Protein AF-A0A522YI57-F1 (afdb_monomer)

pLDD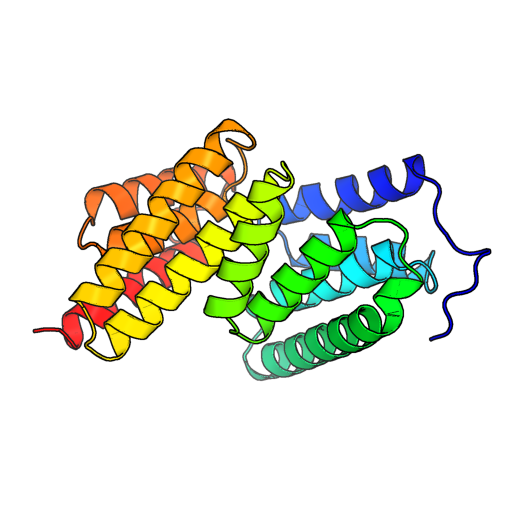T: mean 93.33, std 9.0, range [43.5, 98.81]

Secondary structure (DSSP, 8-state):
----GGGPPPHHHHHHHHHHHHHHHTTT-HHHHHHHHHHHHHH-TT-HHHHHHHHHHHHHHHHTS-HHHHHHHHHHHHHHHHHHHTTGGG---HHHHHHHHHHHHHHTT-HHHHHHHHHHHHHTT-THHHHHHHHHHHHHHHHHHHTT-HHHHHHHHHHHHHHHHHHHTT-TT-THHHHHHHHHHHHTT-HHHHHHHHHHHHHHHT--TT-HHHHHHHHHHHHHHTT--

Radius of gyration: 17.75 Å; Cα contacts (8 Å, |Δi|>4): 319; chains: 1; bounding box: 40×34×49 Å

Sequence (229 aa):
MRFRRAEQLSEKERLRVRRDVSAHVHRADYRGALAASARWRRRYPGDFSVAAHYASVLGDYAEQCPPGRRRRLQAESVRLMRDLLRRTACCRQPRLVGMLRNEYYWQTKQRRKQYQLGVVEARRGYKGGYYSQGVGAAWHALELARSGRWTLARRWAGRAVTAWKRYEKGVPDYYNQFVHRALAEGVRGRAAEMEACLRRGAKLAGKPIGYREFAEVREAVSSLHRVGL

Foldseek 3Di:
DDQDPVLEDDPVVLVVLCVQLVVCVLLLNLVSSLVSLVVVCVVRVNYLSSLLSNLLSLLSVLVVDDPVSSVVSLVVSLVSLVVSLVVCVVPPDVVSNLVSVLSNCVSVVVLVVLLVSLVVCVVVVNLCSLVSNLQSLLVVLLVCLLVVVLVVSLVSLVSNLVSLVSSCVVPVLRLVSLLSNLSSCLSNVNNVSSLVSLVSSCVSSVHDSVPPSNVVSVVSSVVSVVVND

Mean predicted aligned error: 3.88 Å

Nearest PDB structures (foldseek):
  9f8w-assembly2_B  TM=4.500E-01  e=2.876E-02  Trypanosoma brucei
  3sf4-assem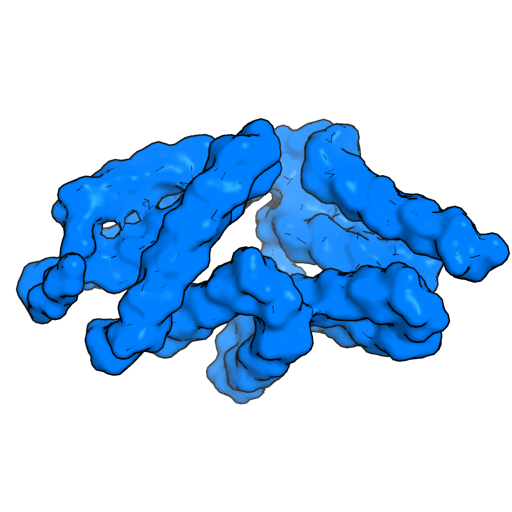bly3_C  TM=4.750E-01  e=8.743E-02  Homo sapiens
  4wne-assembly1_A  TM=4.479E-01  e=8.743E-02  Homo sapiens
  4jhr-assembly1_A  TM=4.387E-01  e=9.991E-02  Mus musculus
  4i1a-assembly3_A  TM=5.138E-01  e=2.057E+00  Bacillus subtilis subsp. subtilis str. 168

Structure (mmCIF, N/CA/C/O backbone):
data_AF-A0A522YI57-F1
#
_entry.id   AF-A0A522YI57-F1
#
loop_
_atom_site.group_PDB
_atom_site.id
_atom_site.type_symbol
_atom_site.label_atom_id
_atom_site.label_alt_id
_atom_site.label_comp_id
_atom_site.label_asym_id
_atom_site.label_entity_id
_atom_site.label_seq_id
_atom_site.pdbx_PDB_ins_code
_atom_site.Cartn_x
_atom_site.Cartn_y
_atom_site.Cartn_z
_atom_site.occupancy
_atom_site.B_iso_or_equiv
_atom_site.auth_seq_id
_atom_site.auth_comp_id
_atom_site.auth_asym_id
_atom_site.auth_atom_id
_atom_site.pdbx_PDB_model_num
ATOM 1 N N . MET A 1 1 ? 7.223 -15.585 -20.647 1.00 58.06 1 MET A N 1
ATOM 2 C CA . MET A 1 1 ? 8.106 -14.411 -20.852 1.00 58.06 1 MET A CA 1
ATOM 3 C C . MET A 1 1 ? 9.556 -14.800 -20.580 1.00 58.06 1 MET A C 1
ATOM 5 O O . MET A 1 1 ? 9.778 -15.482 -19.587 1.00 58.06 1 MET A O 1
ATOM 9 N N . ARG A 1 2 ? 10.524 -14.438 -21.430 1.00 59.34 2 ARG A N 1
ATOM 10 C CA . ARG A 1 2 ? 11.971 -14.650 -21.205 1.00 59.34 2 ARG A CA 1
ATOM 11 C C . ARG A 1 2 ? 12.620 -13.269 -21.036 1.00 59.34 2 ARG A C 1
ATOM 13 O O . ARG A 1 2 ? 12.418 -12.427 -21.895 1.00 59.34 2 ARG A O 1
ATOM 20 N N . PHE A 1 3 ? 13.335 -13.026 -19.935 1.00 62.72 3 PHE A N 1
ATOM 21 C CA . PHE A 1 3 ? 14.073 -11.775 -19.710 1.00 62.72 3 PHE A CA 1
ATOM 22 C C . PHE A 1 3 ? 15.463 -11.947 -20.339 1.00 62.72 3 PHE A C 1
ATOM 24 O O . PHE A 1 3 ? 16.280 -12.696 -19.803 1.00 62.72 3 PHE A O 1
ATOM 31 N N . ARG A 1 4 ? 15.717 -11.351 -21.509 1.00 57.97 4 ARG A N 1
ATOM 32 C CA . ARG A 1 4 ? 17.038 -11.403 -22.162 1.00 57.97 4 ARG A CA 1
ATOM 33 C C . ARG A 1 4 ? 17.901 -10.243 -21.653 1.00 57.97 4 ARG A C 1
ATOM 35 O O . ARG A 1 4 ? 17.397 -9.142 -21.462 1.00 57.97 4 ARG A O 1
ATOM 42 N N . AR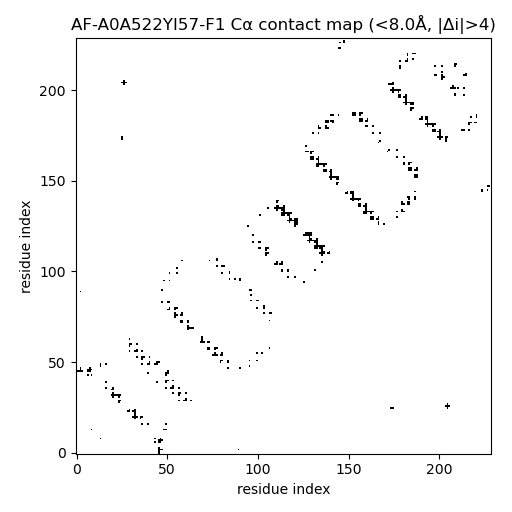G A 1 5 ? 19.207 -10.474 -21.443 1.00 53.81 5 ARG A N 1
ATOM 43 C CA . ARG A 1 5 ? 20.162 -9.447 -20.958 1.00 53.81 5 ARG A CA 1
ATOM 44 C C . ARG A 1 5 ? 20.161 -8.164 -21.807 1.00 53.81 5 ARG A C 1
ATOM 46 O O . ARG A 1 5 ? 20.418 -7.103 -21.257 1.00 53.81 5 ARG A O 1
ATOM 53 N N . ALA A 1 6 ? 19.843 -8.266 -23.098 1.00 51.00 6 ALA A N 1
ATOM 54 C CA . ALA A 1 6 ? 19.848 -7.158 -24.054 1.00 51.00 6 ALA A CA 1
ATOM 55 C C . ALA A 1 6 ? 18.652 -6.184 -23.944 1.00 51.00 6 ALA A C 1
ATOM 57 O O . ALA A 1 6 ? 18.658 -5.161 -24.614 1.00 51.00 6 ALA A O 1
ATOM 58 N N . GLU A 1 7 ? 17.642 -6.461 -23.109 1.00 63.31 7 GLU A N 1
ATOM 59 C CA . GLU A 1 7 ? 16.437 -5.613 -22.987 1.00 63.31 7 GLU A CA 1
ATOM 60 C C . GLU A 1 7 ? 16.392 -4.784 -21.690 1.00 63.31 7 GLU A C 1
ATOM 62 O O . GLU A 1 7 ? 15.342 -4.255 -21.323 1.00 63.31 7 GLU A O 1
ATOM 67 N N . GLN A 1 8 ? 17.508 -4.673 -20.961 1.00 76.38 8 GLN A N 1
ATOM 68 C CA . GLN A 1 8 ? 17.540 -3.865 -19.741 1.00 76.38 8 GLN A CA 1
ATOM 69 C C . GLN A 1 8 ? 17.625 -2.379 -20.075 1.00 76.38 8 GLN A C 1
ATOM 71 O O . GLN A 1 8 ? 18.555 -1.933 -20.743 1.00 76.38 8 GLN A O 1
ATOM 76 N N . LEU A 1 9 ? 16.685 -1.608 -19.535 1.00 85.62 9 LEU A N 1
ATOM 77 C CA . LEU A 1 9 ? 16.689 -0.155 -19.653 1.00 85.62 9 LEU A CA 1
ATOM 78 C C . LEU A 1 9 ? 17.972 0.468 -19.090 1.00 85.62 9 LEU A C 1
ATOM 80 O O . LEU A 1 9 ? 18.514 0.005 -18.078 1.00 85.62 9 LEU A O 1
ATOM 84 N N . SER A 1 10 ? 18.398 1.590 -19.670 1.00 87.56 10 SER A N 1
ATOM 85 C CA . SER A 1 10 ? 19.371 2.468 -19.016 1.00 87.56 10 SER A CA 1
ATOM 86 C C . SER A 1 10 ? 18.796 3.046 -17.716 1.00 87.56 10 SER A C 1
ATOM 88 O O . SER A 1 10 ? 17.579 3.108 -17.512 1.00 87.56 10 SER A O 1
ATOM 90 N N . GLU A 1 11 ? 19.659 3.523 -16.816 1.00 86.19 11 GLU A N 1
ATOM 91 C CA . GLU A 1 11 ? 19.191 4.151 -15.573 1.00 86.19 11 GLU A CA 1
ATOM 92 C C . GLU A 1 11 ? 18.330 5.393 -15.849 1.00 86.19 11 GLU A C 1
ATOM 94 O O . GLU A 1 11 ? 17.280 5.581 -15.237 1.00 86.19 11 GLU A O 1
ATOM 99 N N . LYS A 1 12 ? 18.712 6.195 -16.851 1.00 90.38 12 LYS A N 1
ATOM 100 C CA . LYS A 1 12 ? 17.948 7.369 -17.292 1.00 90.38 12 LYS A CA 1
ATOM 101 C C . LYS A 1 12 ? 16.544 6.992 -17.768 1.00 90.38 12 LYS A C 1
ATOM 103 O O . LYS A 1 12 ? 15.581 7.681 -17.437 1.00 90.38 12 LYS A O 1
ATOM 108 N N . GLU A 1 13 ? 16.402 5.903 -18.520 1.00 91.06 13 GLU A N 1
ATOM 109 C CA . GLU A 1 13 ? 15.090 5.420 -18.959 1.00 91.06 13 GLU A CA 1
ATOM 110 C C . GLU A 1 13 ? 14.266 4.863 -17.798 1.00 91.06 13 GLU A C 1
ATOM 112 O O 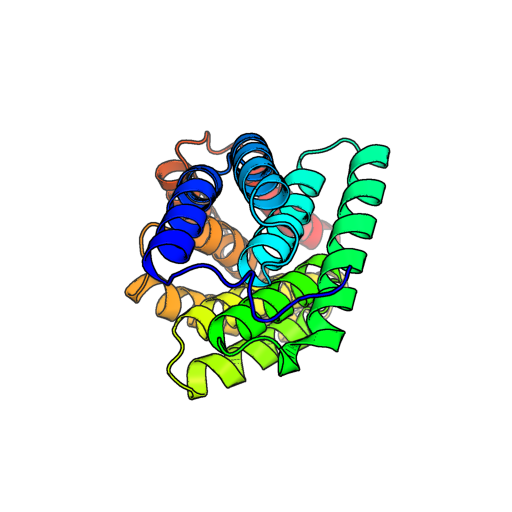. GLU A 1 13 ? 13.084 5.185 -17.696 1.00 91.06 13 GLU A O 1
ATOM 117 N N . ARG A 1 14 ? 14.873 4.117 -16.865 1.00 89.38 14 ARG A N 1
ATOM 118 C CA . ARG A 1 14 ? 14.174 3.664 -15.649 1.00 89.38 14 ARG A CA 1
ATOM 119 C C . ARG A 1 14 ? 13.642 4.833 -14.825 1.00 89.38 14 ARG A C 1
ATOM 121 O O . ARG A 1 14 ? 12.510 4.784 -14.344 1.00 89.38 14 ARG A O 1
ATOM 128 N N . LEU A 1 15 ? 14.423 5.906 -14.696 1.00 89.44 15 LEU A N 1
ATOM 129 C CA . LEU A 1 15 ? 13.986 7.132 -14.029 1.00 89.44 15 LEU A CA 1
ATOM 130 C C . LEU A 1 15 ? 12.800 7.785 -14.748 1.00 89.44 15 LEU A C 1
ATOM 132 O O . LEU A 1 15 ? 11.881 8.257 -14.078 1.00 89.44 15 LEU A O 1
ATOM 136 N N . ARG A 1 16 ? 12.785 7.777 -16.088 1.00 92.56 16 ARG A N 1
ATOM 137 C CA . ARG A 1 16 ? 11.647 8.268 -16.884 1.00 92.56 16 ARG A CA 1
ATOM 138 C C . ARG A 1 16 ? 10.394 7.428 -16.657 1.00 92.56 16 ARG A C 1
ATOM 140 O O . ARG A 1 16 ? 9.361 8.009 -16.341 1.00 92.56 16 ARG A O 1
ATOM 147 N N . VAL A 1 17 ? 10.502 6.097 -16.726 1.00 91.62 17 VAL A N 1
ATOM 148 C CA . VAL A 1 17 ? 9.396 5.167 -16.420 1.00 91.62 17 VAL A CA 1
ATOM 149 C C . VAL A 1 17 ? 8.821 5.473 -15.038 1.00 91.62 17 VAL A C 1
ATOM 151 O O . VAL A 1 17 ? 7.617 5.674 -14.893 1.00 91.62 17 VAL A O 1
ATOM 154 N N . ARG A 1 18 ? 9.688 5.558 -14.021 1.00 90.31 18 ARG A N 1
ATOM 155 C CA . ARG A 1 18 ? 9.269 5.824 -12.642 1.00 90.31 18 ARG A CA 1
ATOM 156 C C . ARG A 1 18 ? 8.583 7.179 -12.512 1.00 90.31 18 ARG A C 1
ATOM 158 O O . ARG A 1 18 ? 7.525 7.247 -11.906 1.00 90.31 18 ARG A O 1
ATOM 165 N N . ARG A 1 19 ? 9.162 8.249 -13.066 1.00 93.06 19 ARG A N 1
ATOM 166 C CA . ARG A 1 19 ? 8.595 9.605 -12.972 1.00 93.06 19 ARG A CA 1
ATOM 167 C C . ARG A 1 19 ? 7.209 9.681 -13.608 1.00 93.06 19 ARG A C 1
ATOM 169 O O . ARG A 1 19 ? 6.313 10.269 -13.015 1.00 93.06 19 ARG A O 1
ATOM 176 N N . ASP A 1 20 ? 7.058 9.079 -14.780 1.00 94.12 20 ASP A N 1
ATOM 177 C CA . ASP A 1 20 ? 5.809 9.046 -15.539 1.00 94.12 20 ASP A CA 1
ATOM 178 C C . ASP A 1 20 ? 4.702 8.329 -14.748 1.00 94.12 20 ASP A C 1
ATOM 180 O O . ASP A 1 20 ? 3.647 8.897 -14.488 1.00 94.12 20 ASP A O 1
ATOM 184 N N . VAL A 1 21 ? 4.983 7.130 -14.228 1.00 94.12 21 VAL A N 1
ATOM 185 C CA . VAL A 1 21 ? 4.017 6.380 -13.408 1.00 94.12 21 VAL A CA 1
ATOM 186 C C . VAL A 1 21 ? 3.738 7.074 -12.064 1.00 94.12 21 VAL A C 1
ATOM 188 O O . VAL A 1 21 ? 2.580 7.219 -11.670 1.00 94.12 21 VAL A O 1
ATOM 191 N N . SER A 1 22 ? 4.774 7.534 -11.353 1.00 91.00 22 SER A N 1
ATOM 192 C CA . SER A 1 22 ? 4.632 8.153 -10.026 1.00 91.00 22 SER A CA 1
ATOM 193 C C . SER A 1 22 ? 3.851 9.466 -10.050 1.00 91.00 22 SER A C 1
ATOM 195 O O . SER A 1 22 ? 3.155 9.755 -9.079 1.00 91.00 22 SER A O 1
ATOM 197 N N . ALA A 1 23 ? 3.912 10.241 -11.140 1.00 92.94 23 ALA A N 1
ATOM 198 C CA . ALA A 1 23 ? 3.140 11.479 -11.275 1.00 92.94 23 ALA A CA 1
ATOM 199 C C . ALA A 1 23 ? 1.624 11.240 -11.157 1.00 92.94 23 ALA A C 1
ATOM 201 O O . ALA A 1 23 ? 0.914 12.048 -10.558 1.00 92.94 23 ALA A O 1
ATOM 202 N N . HIS A 1 24 ? 1.147 10.107 -11.677 1.00 94.88 24 HIS A N 1
ATOM 203 C CA . HIS A 1 24 ? -0.245 9.686 -11.559 1.00 94.88 24 HIS A CA 1
ATOM 204 C C . HIS A 1 24 ? -0.553 9.089 -10.177 1.00 94.88 24 HIS A C 1
ATOM 206 O O . HIS A 1 24 ? -1.528 9.485 -9.537 1.00 94.88 24 HIS A O 1
ATOM 212 N N . VAL A 1 25 ? 0.307 8.193 -9.670 1.00 92.19 25 VAL A N 1
ATOM 213 C CA . VAL A 1 25 ? 0.117 7.541 -8.357 1.00 92.19 25 VAL A CA 1
ATOM 214 C C . VAL A 1 25 ? 0.045 8.563 -7.219 1.00 92.19 25 VAL A C 1
ATOM 216 O O . VAL A 1 25 ? -0.820 8.457 -6.357 1.00 92.19 25 VAL A O 1
ATOM 219 N N . HIS A 1 26 ? 0.889 9.598 -7.228 1.00 88.31 26 HIS A N 1
ATOM 220 C CA . HIS A 1 26 ? 0.875 10.636 -6.188 1.00 88.31 26 HIS A CA 1
ATOM 221 C C . HIS A 1 26 ? -0.437 11.437 -6.138 1.00 88.31 26 HIS A C 1
ATOM 223 O O . HIS A 1 26 ? -0.734 12.045 -5.114 1.00 88.31 26 HIS A O 1
ATOM 229 N N . ARG A 1 27 ? -1.228 11.419 -7.218 1.00 89.00 27 ARG A N 1
ATOM 230 C CA . ARG A 1 27 ? -2.535 12.089 -7.336 1.00 89.00 27 ARG A CA 1
ATOM 231 C C . ARG A 1 27 ? -3.719 11.122 -7.197 1.00 89.00 27 ARG A C 1
ATOM 233 O O . ARG A 1 27 ? -4.850 11.490 -7.521 1.00 89.00 27 ARG A O 1
ATOM 240 N N . ALA A 1 28 ? -3.460 9.880 -6.777 1.00 90.00 28 ALA A N 1
ATOM 241 C CA . ALA A 1 28 ? -4.433 8.786 -6.751 1.00 90.00 28 ALA A CA 1
ATOM 242 C C . ALA A 1 28 ? -5.103 8.515 -8.123 1.00 90.00 28 ALA A C 1
ATOM 244 O O . ALA A 1 28 ? -6.238 8.041 -8.198 1.00 90.00 28 ALA A O 1
ATOM 245 N N . ASP A 1 29 ? -4.422 8.832 -9.233 1.00 94.12 29 ASP A N 1
ATOM 246 C CA . ASP A 1 29 ? -4.892 8.562 -10.598 1.00 94.12 29 ASP A CA 1
ATOM 247 C C . ASP A 1 29 ? -4.378 7.199 -11.087 1.00 94.12 29 ASP A C 1
ATOM 249 O O . ASP A 1 29 ? -3.499 7.086 -11.944 1.00 94.12 29 ASP A O 1
ATOM 253 N N . TYR A 1 30 ? -4.913 6.120 -10.519 1.00 94.81 30 TYR A N 1
ATOM 254 C CA . TYR A 1 30 ? -4.444 4.772 -10.852 1.00 94.81 30 TYR A CA 1
ATOM 255 C C . TYR A 1 30 ? -4.806 4.340 -12.279 1.00 94.81 30 TYR A C 1
ATOM 257 O O . TYR A 1 30 ? -4.101 3.520 -12.869 1.00 94.81 30 TYR A O 1
ATOM 265 N N . ARG A 1 31 ? -5.851 4.926 -12.882 1.00 96.69 31 ARG A N 1
ATOM 266 C CA . ARG A 1 31 ? -6.179 4.702 -14.298 1.00 96.69 31 ARG A CA 1
ATOM 267 C C . ARG A 1 31 ? -5.093 5.278 -15.207 1.00 96.69 31 ARG A C 1
ATOM 269 O O . ARG A 1 31 ? -4.618 4.569 -16.097 1.00 96.69 31 ARG A O 1
ATOM 276 N N . GLY A 1 32 ? -4.683 6.527 -14.978 1.00 97.38 32 GLY A N 1
ATOM 277 C CA . GLY A 1 32 ? -3.580 7.156 -15.705 1.00 97.38 32 GLY A CA 1
ATOM 278 C C . GLY A 1 32 ? -2.255 6.428 -15.481 1.00 97.38 32 GLY A C 1
ATOM 279 O O . GLY A 1 32 ? -1.549 6.114 -16.442 1.00 97.38 32 GLY A O 1
ATOM 280 N N . ALA A 1 33 ? -1.972 6.027 -14.238 1.00 97.38 33 ALA A N 1
ATOM 281 C CA . ALA A 1 33 ? -0.795 5.226 -13.907 1.00 97.38 33 ALA A CA 1
ATOM 282 C C . ALA A 1 33 ? -0.774 3.887 -14.671 1.00 97.38 33 ALA A C 1
ATOM 284 O O . ALA A 1 33 ? 0.278 3.456 -15.160 1.00 97.38 33 ALA A O 1
ATOM 285 N N . LEU A 1 34 ? -1.926 3.214 -14.802 1.00 97.88 34 LEU A N 1
ATOM 286 C CA . LEU A 1 34 ? -2.023 1.953 -15.538 1.00 97.88 34 LEU A CA 1
ATOM 287 C C . LEU A 1 34 ? -1.790 2.169 -17.035 1.00 97.88 34 LEU A C 1
ATOM 289 O O . LEU A 1 34 ? -1.049 1.407 -17.653 1.00 97.88 34 LEU A O 1
ATOM 293 N N . ALA A 1 35 ? -2.362 3.224 -17.620 1.00 97.69 35 ALA A N 1
ATOM 294 C CA . ALA A 1 35 ? -2.133 3.565 -19.022 1.00 97.69 35 ALA A CA 1
ATOM 295 C C . ALA A 1 35 ? -0.648 3.868 -19.302 1.00 97.69 35 ALA A C 1
ATOM 297 O O . ALA A 1 35 ? -0.082 3.355 -20.274 1.00 97.69 35 ALA A O 1
ATOM 298 N N . ALA A 1 36 ? 0.002 4.641 -18.426 1.00 97.25 36 ALA A N 1
ATOM 299 C CA . ALA A 1 36 ? 1.425 4.956 -18.519 1.00 97.25 36 ALA A CA 1
ATOM 300 C C . ALA A 1 36 ? 2.299 3.697 -18.393 1.00 97.25 36 ALA A C 1
ATOM 302 O O . ALA A 1 36 ? 3.139 3.430 -19.256 1.00 97.25 36 ALA A O 1
ATOM 303 N N . SER A 1 37 ? 2.071 2.870 -17.369 1.00 97.06 37 SER A N 1
ATOM 304 C CA . SER A 1 37 ? 2.842 1.635 -17.172 1.00 97.06 37 SER A CA 1
ATOM 305 C C . SER A 1 37 ? 2.620 0.619 -18.301 1.00 97.06 37 SER A C 1
ATOM 307 O O . SER A 1 37 ? 3.581 -0.003 -18.754 1.00 97.06 37 SER A O 1
ATOM 309 N N . ALA A 1 38 ? 1.401 0.504 -18.843 1.00 97.19 38 ALA A N 1
ATOM 310 C CA . ALA A 1 38 ? 1.098 -0.345 -19.996 1.00 97.19 38 ALA A CA 1
ATOM 311 C C . ALA A 1 38 ? 1.830 0.104 -21.274 1.00 97.19 38 ALA A C 1
ATOM 313 O O . ALA A 1 38 ? 2.290 -0.735 -22.050 1.00 97.19 38 ALA A O 1
ATOM 314 N N . ARG A 1 39 ? 1.981 1.418 -21.497 1.00 96.81 39 ARG A N 1
ATOM 315 C CA . ARG A 1 39 ? 2.770 1.959 -22.617 1.00 96.81 39 ARG A CA 1
ATOM 316 C C . ARG A 1 39 ? 4.234 1.535 -22.517 1.00 96.81 39 ARG A C 1
ATOM 318 O O . ARG A 1 39 ? 4.776 1.004 -23.485 1.00 96.81 39 ARG A O 1
ATOM 325 N N . TRP A 1 40 ? 4.854 1.703 -21.348 1.00 95.56 40 TRP A N 1
ATOM 326 C CA . TRP A 1 40 ? 6.226 1.235 -21.124 1.00 95.56 40 TRP A CA 1
ATOM 327 C C . TRP A 1 40 ? 6.339 -0.278 -21.264 1.00 95.56 40 TRP A C 1
ATOM 329 O O . TRP A 1 40 ? 7.297 -0.767 -21.854 1.00 95.56 40 TRP A O 1
ATOM 339 N N . ARG A 1 41 ? 5.330 -1.017 -20.795 1.00 94.88 41 ARG A N 1
ATOM 340 C CA . ARG A 1 41 ? 5.274 -2.476 -20.886 1.00 94.88 41 ARG A CA 1
ATOM 341 C C . ARG A 1 41 ? 5.270 -2.996 -22.317 1.00 94.88 41 ARG A C 1
ATOM 343 O O . ARG A 1 41 ? 5.918 -4.004 -22.576 1.00 94.88 41 ARG A O 1
ATOM 350 N N . ARG A 1 42 ? 4.572 -2.315 -23.230 1.00 94.88 42 ARG A N 1
ATOM 351 C CA . ARG A 1 42 ? 4.604 -2.635 -24.665 1.00 94.88 42 ARG A CA 1
ATOM 352 C C . ARG A 1 42 ? 5.961 -2.332 -25.292 1.00 94.88 42 ARG A C 1
ATOM 354 O O . ARG A 1 42 ? 6.425 -3.112 -26.110 1.00 94.88 42 ARG A O 1
ATOM 361 N N . ARG A 1 43 ? 6.592 -1.223 -24.896 1.00 92.94 43 ARG A N 1
ATOM 362 C CA . ARG A 1 43 ? 7.895 -0.800 -25.429 1.00 92.94 43 ARG A CA 1
ATOM 363 C C . ARG A 1 43 ? 9.058 -1.663 -24.927 1.00 92.94 43 ARG A C 1
ATOM 365 O O . ARG A 1 43 ? 9.987 -1.910 -25.681 1.00 92.94 43 ARG A O 1
ATOM 372 N N . TYR A 1 44 ? 8.995 -2.126 -23.678 1.00 92.38 44 TYR A N 1
ATOM 373 C CA . TYR A 1 44 ? 10.044 -2.921 -23.030 1.00 92.38 44 TYR A CA 1
ATOM 374 C C . TYR A 1 44 ? 9.451 -4.165 -22.343 1.00 92.38 44 TYR A C 1
ATOM 376 O O . TYR A 1 44 ? 9.402 -4.257 -21.108 1.00 92.38 44 TYR A O 1
ATOM 384 N N . PRO A 1 45 ? 8.949 -5.142 -23.119 1.00 90.56 45 PRO A N 1
ATOM 385 C CA . PRO A 1 45 ? 8.274 -6.313 -22.572 1.00 90.56 45 PRO A CA 1
ATOM 386 C C . PRO A 1 45 ? 9.219 -7.246 -21.799 1.00 90.56 45 PRO A C 1
ATOM 388 O O . PRO A 1 45 ? 8.756 -7.961 -20.913 1.00 90.56 45 PRO A O 1
ATOM 391 N N . GLY A 1 46 ? 10.527 -7.246 -22.046 1.00 88.88 46 GLY A N 1
ATOM 392 C CA . GLY A 1 46 ? 11.493 -8.021 -21.264 1.00 88.88 46 GLY A CA 1
ATOM 393 C C . GLY A 1 46 ? 12.238 -7.235 -20.191 1.00 88.88 46 GLY A C 1
ATOM 394 O O . GLY A 1 46 ? 13.195 -7.778 -19.650 1.00 88.88 46 GLY A O 1
ATOM 395 N N . ASP A 1 47 ? 11.837 -6.008 -19.835 1.00 90.94 47 ASP A N 1
ATOM 396 C CA . ASP A 1 47 ? 12.456 -5.292 -18.710 1.00 90.94 47 ASP A CA 1
ATOM 397 C C . ASP A 1 47 ? 11.761 -5.641 -17.379 1.00 90.94 47 ASP A C 1
ATOM 399 O O . ASP A 1 47 ? 10.535 -5.564 -17.238 1.00 90.94 47 ASP A O 1
ATOM 403 N N . PHE A 1 48 ? 12.553 -6.038 -16.376 1.00 91.81 48 PHE A N 1
ATOM 404 C CA . PHE A 1 48 ? 12.048 -6.447 -15.060 1.00 91.81 48 PHE A CA 1
ATOM 405 C C . PHE A 1 48 ? 11.399 -5.285 -14.293 1.00 91.81 48 PHE A C 1
ATOM 407 O O . PHE A 1 48 ? 10.380 -5.485 -13.637 1.00 91.81 48 PHE A O 1
ATOM 414 N N . SER A 1 49 ? 11.971 -4.079 -14.367 1.00 91.56 49 SER A N 1
ATOM 415 C CA . SER A 1 49 ? 11.458 -2.897 -13.664 1.00 91.56 49 SER A CA 1
ATOM 416 C C . SER A 1 49 ? 10.119 -2.461 -14.232 1.00 91.56 49 SER A C 1
ATOM 418 O O . SER A 1 49 ? 9.162 -2.251 -13.488 1.00 91.56 49 SER A O 1
ATOM 420 N N . VAL A 1 50 ? 10.015 -2.425 -15.559 1.00 94.12 50 VAL A N 1
ATOM 421 C CA . VAL A 1 50 ? 8.760 -2.128 -16.252 1.00 94.12 50 VAL A CA 1
ATOM 422 C C . VAL A 1 50 ? 7.690 -3.167 -15.914 1.00 94.12 50 VAL A C 1
ATOM 424 O O . VAL A 1 50 ? 6.556 -2.802 -15.605 1.00 94.12 50 VAL A O 1
ATOM 427 N N . ALA A 1 51 ? 8.043 -4.458 -15.922 1.00 95.00 51 ALA A N 1
ATOM 428 C CA . ALA A 1 51 ? 7.129 -5.528 -15.531 1.00 95.00 51 ALA A CA 1
ATOM 429 C C . ALA A 1 51 ? 6.640 -5.379 -14.081 1.00 95.00 51 ALA A C 1
ATOM 431 O O . ALA A 1 51 ? 5.447 -5.535 -13.822 1.00 95.00 51 ALA A O 1
ATOM 432 N N . ALA A 1 52 ? 7.550 -5.071 -13.152 1.00 94.69 52 ALA A N 1
ATOM 433 C CA . ALA A 1 52 ? 7.236 -4.888 -11.740 1.00 94.69 52 ALA A CA 1
ATOM 434 C C . ALA A 1 52 ? 6.298 -3.695 -11.525 1.00 94.69 52 ALA A C 1
ATOM 436 O O . ALA A 1 52 ? 5.253 -3.855 -10.903 1.00 94.69 52 ALA A O 1
ATOM 437 N N . HIS A 1 53 ? 6.610 -2.533 -12.107 1.00 95.00 53 HIS A N 1
ATOM 438 C CA . HIS A 1 53 ? 5.753 -1.349 -12.013 1.00 95.00 53 HIS A CA 1
ATOM 439 C C . HIS A 1 53 ? 4.362 -1.582 -12.607 1.00 95.00 53 HIS A C 1
ATOM 441 O O . HIS A 1 53 ? 3.370 -1.202 -11.989 1.00 95.00 53 HIS A O 1
ATOM 447 N N . TYR A 1 54 ? 4.278 -2.234 -13.770 1.00 97.50 54 TYR A N 1
ATOM 448 C CA . TYR A 1 54 ? 2.994 -2.594 -14.366 1.00 97.50 54 TYR A CA 1
ATOM 449 C C . TYR A 1 54 ? 2.181 -3.510 -13.445 1.00 97.50 54 TYR A C 1
ATOM 451 O O . TYR A 1 54 ? 1.007 -3.244 -13.204 1.00 97.50 54 TYR A O 1
ATOM 459 N N . ALA A 1 55 ? 2.802 -4.557 -12.891 1.00 97.56 55 ALA A N 1
ATOM 460 C CA . ALA A 1 55 ? 2.118 -5.484 -11.995 1.00 97.56 55 ALA A CA 1
ATOM 461 C C . ALA A 1 55 ? 1.595 -4.783 -10.728 1.00 97.56 55 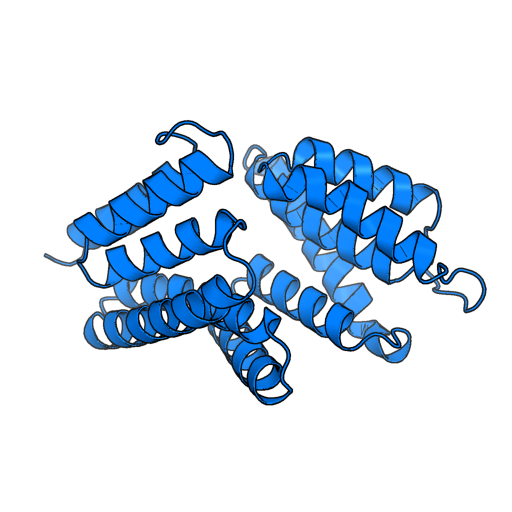ALA A C 1
ATOM 463 O O . ALA A 1 55 ? 0.452 -5.025 -10.343 1.00 97.56 55 ALA A O 1
ATOM 464 N N . SER A 1 56 ? 2.387 -3.897 -10.114 1.00 96.38 56 SER A N 1
ATOM 465 C CA . SER A 1 56 ? 1.970 -3.114 -8.941 1.00 96.38 56 SER A CA 1
ATOM 466 C C . SER A 1 56 ? 0.780 -2.212 -9.243 1.00 96.38 56 SER A C 1
ATOM 468 O O . SER A 1 56 ? -0.260 -2.333 -8.601 1.00 96.38 56 SER A O 1
ATOM 470 N N . VAL A 1 57 ? 0.879 -1.389 -10.289 1.00 97.25 57 VAL A N 1
ATOM 471 C CA . VAL A 1 57 ? -0.192 -0.449 -10.644 1.00 97.25 57 VAL A CA 1
ATOM 472 C C . VAL A 1 57 ? -1.465 -1.162 -11.101 1.00 97.25 57 VAL A C 1
ATOM 474 O O . VAL A 1 57 ? -2.565 -0.679 -10.843 1.00 97.25 57 VAL A O 1
ATOM 477 N N . LEU A 1 58 ? -1.344 -2.325 -11.746 1.00 97.94 58 LEU A N 1
ATOM 478 C CA . LEU A 1 58 ? -2.496 -3.159 -12.087 1.00 97.94 58 LEU A CA 1
ATOM 479 C C . LEU A 1 58 ? -3.293 -3.555 -10.837 1.00 97.94 58 LEU A C 1
ATOM 481 O O . LEU A 1 58 ? -4.523 -3.537 -10.871 1.00 97.94 58 LEU A O 1
ATOM 485 N N . GLY A 1 59 ? -2.596 -3.884 -9.746 1.00 96.81 59 GLY A N 1
ATOM 486 C CA . GLY A 1 59 ? -3.206 -4.198 -8.457 1.00 96.81 59 GLY A CA 1
ATOM 487 C C . GLY A 1 59 ? -3.880 -2.982 -7.820 1.00 96.81 59 GLY A C 1
ATOM 488 O O . GLY A 1 59 ? -5.022 -3.084 -7.383 1.00 96.81 59 GLY A O 1
ATOM 489 N N . ASP A 1 60 ? -3.226 -1.819 -7.834 1.00 94.56 60 ASP A N 1
ATOM 490 C CA . ASP A 1 60 ? -3.801 -0.585 -7.277 1.00 94.56 60 ASP A CA 1
ATOM 491 C C . ASP A 1 60 ? -5.047 -0.129 -8.054 1.00 94.56 60 ASP A C 1
ATOM 493 O O . ASP A 1 60 ? -6.086 0.186 -7.473 1.00 94.56 60 ASP A O 1
ATOM 497 N N . TYR A 1 61 ? -4.992 -0.166 -9.389 1.00 96.75 61 TYR A N 1
ATOM 498 C CA . TYR A 1 61 ? -6.141 0.158 -10.235 1.00 96.75 61 TYR A CA 1
ATOM 499 C C . TYR A 1 61 ? -7.301 -0.829 -10.051 1.00 96.75 61 TYR A C 1
ATOM 501 O O . TYR A 1 61 ? -8.471 -0.446 -10.155 1.00 96.75 61 TYR A O 1
ATOM 509 N N . ALA A 1 62 ? -7.007 -2.099 -9.756 1.00 96.69 62 ALA A N 1
ATOM 510 C CA . ALA A 1 62 ? -8.043 -3.094 -9.519 1.00 96.69 62 ALA A CA 1
ATOM 511 C C . ALA A 1 62 ? -8.972 -2.689 -8.364 1.00 96.69 62 ALA A C 1
ATOM 513 O O . ALA A 1 62 ? -10.182 -2.905 -8.465 1.00 96.69 62 ALA A O 1
ATOM 514 N N . GLU A 1 63 ? -8.454 -2.036 -7.319 1.00 92.25 63 GLU A N 1
ATOM 515 C CA . GLU A 1 63 ? -9.271 -1.550 -6.201 1.00 92.25 63 GLU A CA 1
ATOM 516 C C . GLU A 1 63 ? -10.319 -0.524 -6.646 1.00 92.25 63 GLU A C 1
ATOM 518 O O . GLU A 1 63 ? -11.378 -0.411 -6.030 1.00 92.25 63 GLU A O 1
ATOM 523 N N . GLN A 1 64 ? -10.086 0.213 -7.733 1.00 92.00 64 GLN A N 1
ATOM 524 C CA . GLN A 1 64 ? -11.047 1.170 -8.294 1.00 92.00 64 GLN A CA 1
ATOM 525 C C . GLN A 1 64 ? -12.115 0.519 -9.182 1.00 92.00 64 GLN A C 1
ATOM 527 O O . GLN A 1 64 ? -13.072 1.174 -9.586 1.00 92.00 64 GLN A O 1
ATOM 532 N N . CYS A 1 65 ? -11.976 -0.771 -9.486 1.00 94.19 65 CYS A N 1
ATOM 533 C CA . CYS A 1 65 ? -12.891 -1.479 -10.369 1.00 94.19 65 CYS A CA 1
ATOM 534 C C . CYS A 1 65 ? -14.087 -2.100 -9.614 1.00 94.19 65 CYS A C 1
ATOM 536 O O . CYS A 1 65 ? -13.990 -2.400 -8.413 1.00 94.19 65 CYS A O 1
ATOM 538 N N . PRO A 1 66 ? -15.196 -2.384 -10.332 1.00 94.88 66 PRO A N 1
ATOM 539 C CA . PRO A 1 66 ? -16.292 -3.212 -9.829 1.00 94.88 66 PRO A CA 1
ATOM 540 C C . PRO A 1 66 ? -15.821 -4.617 -9.413 1.00 94.88 66 PRO A C 1
ATOM 542 O O . PRO A 1 66 ? -14.820 -5.096 -9.957 1.00 94.88 66 PRO A O 1
ATOM 545 N N . PRO A 1 67 ? -16.541 -5.325 -8.519 1.00 92.88 67 PRO A N 1
ATOM 546 C CA . PRO A 1 67 ? -16.069 -6.567 -7.896 1.00 92.88 67 PRO A CA 1
ATOM 547 C C . PRO A 1 67 ? -15.559 -7.645 -8.866 1.00 92.88 67 PRO A C 1
ATOM 549 O O . PRO A 1 67 ? -14.475 -8.190 -8.651 1.00 92.88 67 PRO A O 1
ATOM 552 N N . GLY A 1 68 ? -16.285 -7.927 -9.955 1.00 94.69 68 GLY A N 1
ATOM 553 C CA . GLY A 1 68 ? -15.876 -8.942 -10.937 1.00 94.69 68 GLY A CA 1
ATOM 554 C C . GLY A 1 68 ? -14.559 -8.594 -11.637 1.00 94.69 68 GLY A C 1
ATOM 555 O O . GLY A 1 68 ? -13.633 -9.405 -11.698 1.00 94.69 68 GLY A O 1
ATOM 556 N N . ARG A 1 69 ? -14.427 -7.342 -12.093 1.00 96.50 69 ARG A N 1
ATOM 557 C CA . ARG A 1 69 ? -13.202 -6.847 -12.737 1.00 96.50 69 ARG A CA 1
ATOM 558 C C . ARG A 1 69 ? -12.047 -6.718 -11.742 1.00 96.50 69 ARG A C 1
ATOM 560 O O . ARG A 1 69 ? -10.925 -7.081 -12.085 1.00 96.50 69 ARG A O 1
ATOM 567 N N . ARG A 1 70 ? -12.315 -6.273 -10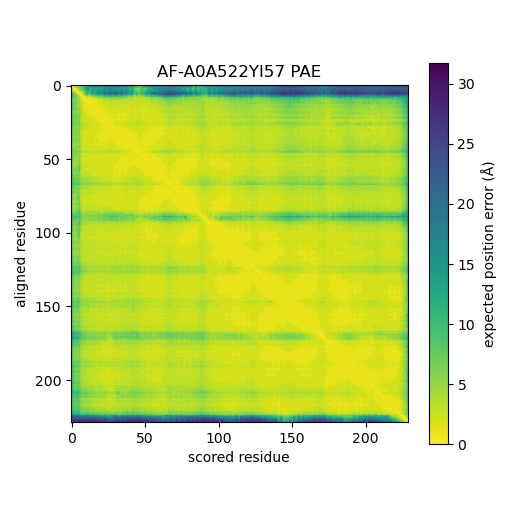.509 1.00 95.69 70 ARG A N 1
ATOM 568 C CA . ARG A 1 70 ? -11.331 -6.186 -9.419 1.00 95.69 70 ARG A CA 1
ATOM 569 C C . ARG A 1 70 ? -10.661 -7.531 -9.168 1.00 95.69 70 ARG A C 1
ATOM 571 O O . ARG A 1 70 ? -9.440 -7.611 -9.245 1.00 95.69 70 ARG A O 1
ATOM 578 N N . ARG A 1 71 ? -11.450 -8.592 -8.946 1.00 96.00 71 ARG A N 1
ATOM 579 C CA . ARG A 1 71 ? -10.918 -9.943 -8.689 1.00 96.00 71 ARG A CA 1
ATOM 580 C C . ARG A 1 71 ? -10.009 -10.420 -9.820 1.00 96.00 71 ARG A C 1
ATOM 582 O O . ARG A 1 71 ? -8.914 -10.908 -9.556 1.00 96.00 71 ARG A O 1
ATOM 589 N N . ARG A 1 72 ? -10.433 -10.236 -11.076 1.00 97.75 72 ARG A N 1
ATOM 590 C CA . ARG A 1 72 ? -9.641 -10.616 -12.256 1.00 97.75 72 ARG A CA 1
ATOM 591 C C . ARG A 1 72 ? -8.298 -9.880 -12.307 1.00 97.75 72 ARG A C 1
ATOM 593 O O . ARG A 1 72 ? -7.264 -10.522 -12.467 1.00 97.75 72 ARG A O 1
ATOM 600 N N . LEU A 1 73 ? -8.307 -8.554 -12.162 1.00 97.62 73 LEU A N 1
ATOM 601 C CA . LEU A 1 73 ? -7.090 -7.738 -12.252 1.00 97.62 73 LEU A CA 1
ATOM 602 C C . LEU A 1 73 ? -6.141 -7.975 -11.067 1.00 97.62 73 LEU A C 1
ATOM 604 O O . LEU A 1 73 ? -4.933 -8.065 -11.270 1.00 97.62 73 LEU A O 1
ATOM 608 N N . GLN A 1 74 ? -6.667 -8.155 -9.851 1.00 97.06 74 GLN A N 1
ATOM 609 C CA . GLN A 1 74 ? -5.866 -8.545 -8.683 1.00 97.06 74 GLN A CA 1
ATOM 610 C C . GLN A 1 74 ? -5.198 -9.907 -8.896 1.00 97.06 74 GLN A C 1
ATOM 612 O O . GLN A 1 74 ? -3.999 -10.049 -8.660 1.00 97.06 74 GLN A O 1
ATOM 617 N N . ALA A 1 75 ? -5.942 -10.904 -9.386 1.00 97.69 75 ALA A N 1
ATOM 618 C CA . ALA A 1 75 ? -5.387 -12.225 -9.674 1.00 97.69 75 ALA A CA 1
ATOM 619 C C . ALA A 1 75 ? -4.267 -12.155 -10.726 1.00 97.69 75 ALA A C 1
ATOM 621 O O . ALA A 1 75 ? -3.226 -12.799 -10.574 1.00 97.69 75 ALA A O 1
ATOM 622 N N . GLU A 1 76 ? -4.445 -11.339 -11.767 1.00 98.00 76 GLU A N 1
ATOM 623 C CA . GLU A 1 76 ? -3.418 -11.104 -12.780 1.00 98.00 76 GLU A CA 1
ATOM 624 C C . GLU A 1 76 ? -2.180 -10.405 -12.203 1.00 98.00 76 GLU A C 1
ATOM 626 O O . GLU A 1 76 ? -1.062 -10.881 -12.414 1.00 98.00 76 GLU A O 1
ATOM 631 N N . SER A 1 77 ? -2.367 -9.335 -11.428 1.00 98.19 77 SER A N 1
ATOM 632 C CA . SER A 1 77 ? -1.293 -8.619 -10.730 1.00 98.19 77 SER A CA 1
ATOM 633 C C . SER A 1 77 ? -0.472 -9.566 -9.846 1.00 98.19 77 SER A C 1
ATOM 635 O O . SER A 1 77 ? 0.745 -9.679 -10.014 1.00 98.19 77 SER A O 1
ATOM 637 N N . VAL A 1 78 ? -1.136 -10.347 -8.987 1.00 98.31 78 VAL A N 1
ATOM 638 C CA . VAL A 1 78 ? -0.494 -11.332 -8.100 1.00 98.31 78 VAL A CA 1
ATOM 639 C C . VAL A 1 78 ? 0.253 -12.400 -8.897 1.00 98.31 78 VAL A C 1
ATOM 641 O O . VAL A 1 78 ? 1.379 -12.759 -8.538 1.00 98.31 78 VAL A O 1
ATOM 644 N N . ARG A 1 79 ? -0.329 -12.904 -9.995 1.00 98.19 79 ARG A N 1
ATOM 645 C CA . ARG A 1 79 ? 0.339 -13.874 -10.874 1.00 98.19 79 ARG A CA 1
ATOM 646 C C . ARG A 1 79 ? 1.630 -13.291 -11.449 1.00 98.19 79 ARG A C 1
ATOM 648 O O . ARG A 1 79 ? 2.670 -13.936 -11.342 1.00 98.19 79 ARG A O 1
ATOM 655 N N . LEU A 1 80 ? 1.574 -12.078 -12.002 1.00 97.31 80 LEU A N 1
ATOM 656 C CA . LEU A 1 80 ? 2.737 -11.390 -12.566 1.00 97.31 80 LEU A CA 1
ATOM 657 C C . LEU A 1 80 ? 3.822 -11.153 -11.509 1.00 97.31 80 LEU A C 1
ATOM 659 O O . LEU A 1 80 ? 4.988 -11.466 -11.750 1.00 97.31 80 LEU A O 1
ATOM 663 N N . MET A 1 81 ? 3.451 -10.663 -10.323 1.00 97.62 81 MET A N 1
ATOM 664 C CA . MET A 1 81 ? 4.398 -10.451 -9.225 1.00 97.62 81 MET A CA 1
ATOM 665 C C . MET A 1 81 ? 5.055 -11.753 -8.775 1.00 97.62 81 MET A C 1
ATOM 667 O O . MET A 1 81 ? 6.268 -11.793 -8.587 1.00 97.62 81 MET A O 1
ATOM 671 N N . ARG A 1 82 ? 4.286 -12.838 -8.637 1.00 97.38 82 ARG A N 1
ATOM 672 C CA . ARG A 1 82 ? 4.818 -14.157 -8.270 1.00 97.38 82 ARG A CA 1
ATOM 673 C C . ARG A 1 82 ? 5.818 -14.672 -9.304 1.00 97.38 82 ARG A C 1
ATOM 675 O O . ARG A 1 82 ? 6.876 -15.174 -8.925 1.00 97.38 82 ARG A O 1
ATOM 682 N N . ASP A 1 83 ? 5.517 -14.516 -10.591 1.00 95.50 83 ASP A N 1
ATOM 683 C CA . ASP A 1 83 ? 6.423 -14.911 -11.675 1.00 95.50 83 ASP A CA 1
ATOM 684 C C . ASP A 1 83 ? 7.722 -14.088 -11.657 1.00 95.50 83 ASP A C 1
ATOM 686 O O . ASP A 1 83 ? 8.806 -14.639 -11.861 1.00 95.50 83 ASP A O 1
ATOM 690 N N . LEU A 1 84 ? 7.634 -12.787 -11.359 1.00 95.38 84 LEU A N 1
ATOM 691 C CA . LEU A 1 84 ? 8.795 -11.910 -11.180 1.00 95.38 84 LEU A CA 1
ATOM 692 C C . LEU A 1 84 ? 9.613 -12.278 -9.934 1.00 95.38 84 LEU A C 1
ATOM 694 O O . LEU A 1 84 ? 10.841 -12.324 -9.994 1.00 95.38 84 LEU A O 1
ATOM 698 N N . LEU A 1 85 ? 8.954 -12.596 -8.817 1.00 95.81 85 LEU A N 1
ATOM 699 C CA . LEU A 1 85 ? 9.610 -12.981 -7.565 1.00 95.81 85 LEU A CA 1
ATOM 700 C C . LEU A 1 85 ? 10.415 -14.280 -7.690 1.00 95.81 85 LEU A C 1
ATOM 702 O O . LEU A 1 85 ? 11.464 -14.407 -7.066 1.00 95.81 85 LEU A O 1
ATOM 706 N N . ARG A 1 86 ? 9.988 -15.214 -8.547 1.00 94.12 86 ARG A N 1
ATOM 707 C CA . ARG A 1 86 ? 10.761 -16.427 -8.883 1.00 94.12 86 ARG A CA 1
ATOM 708 C C . ARG A 1 86 ? 12.025 -16.137 -9.699 1.00 94.12 86 ARG A C 1
ATOM 710 O O . ARG A 1 86 ? 12.826 -17.033 -9.931 1.00 94.12 86 ARG A O 1
ATOM 717 N N . ARG A 1 87 ? 12.196 -14.900 -10.171 1.00 89.25 87 ARG A N 1
ATOM 718 C CA . ARG A 1 87 ? 13.244 -14.485 -11.115 1.00 89.25 87 ARG A CA 1
ATOM 719 C C . ARG A 1 87 ? 14.056 -13.305 -10.597 1.00 89.25 87 ARG A C 1
ATOM 721 O O . ARG A 1 87 ? 14.706 -12.608 -11.372 1.00 89.25 87 ARG A O 1
ATOM 728 N N . THR A 1 88 ? 14.056 -13.078 -9.284 1.00 89.56 88 THR A N 1
ATOM 729 C CA . THR A 1 88 ? 14.786 -11.958 -8.670 1.00 89.56 88 THR A CA 1
ATOM 730 C C . THR A 1 88 ? 16.292 -12.045 -8.881 1.00 89.56 88 THR A C 1
ATOM 732 O O . THR A 1 88 ? 16.942 -11.010 -8.874 1.00 89.56 88 THR A O 1
ATOM 735 N N . ALA A 1 89 ? 16.845 -13.239 -9.132 1.00 82.56 89 ALA A N 1
ATOM 736 C CA . ALA A 1 89 ? 18.253 -13.416 -9.501 1.00 82.56 89 ALA A CA 1
ATOM 737 C C . ALA A 1 89 ? 18.641 -12.639 -10.777 1.00 82.56 89 ALA A C 1
ATOM 739 O O . ALA A 1 89 ? 19.789 -12.237 -10.939 1.00 82.56 89 ALA A O 1
ATOM 740 N N . CYS A 1 90 ? 17.681 -12.366 -11.668 1.00 77.00 90 CYS A N 1
ATOM 741 C CA . CYS A 1 90 ? 17.899 -11.550 -12.863 1.00 77.00 90 CYS A CA 1
ATOM 742 C C . CYS A 1 90 ? 17.857 -10.036 -12.577 1.00 77.00 90 CYS A C 1
ATOM 744 O O . CYS A 1 90 ? 18.194 -9.239 -13.453 1.00 77.00 90 CYS A O 1
ATOM 746 N N . CYS A 1 91 ? 17.435 -9.620 -11.379 1.00 83.44 91 CYS A N 1
ATOM 747 C CA . CYS A 1 91 ? 17.294 -8.223 -10.990 1.00 83.44 91 CYS A CA 1
ATOM 748 C C . CYS A 1 91 ? 18.487 -7.777 -10.134 1.00 83.44 91 CYS A C 1
ATOM 750 O O . CYS A 1 91 ? 18.612 -8.145 -8.969 1.00 83.44 91 CYS A O 1
ATOM 752 N N . ARG A 1 92 ? 19.334 -6.901 -10.683 1.00 84.25 92 ARG A N 1
ATOM 753 C CA . ARG A 1 92 ? 20.484 -6.311 -9.967 1.00 84.25 92 ARG A CA 1
ATOM 754 C C . ARG A 1 92 ? 20.111 -5.142 -9.046 1.00 84.25 92 ARG A C 1
ATOM 756 O O . ARG A 1 92 ? 20.986 -4.423 -8.583 1.00 84.25 92 ARG A O 1
ATOM 763 N N . GLN A 1 93 ? 18.820 -4.918 -8.800 1.00 87.56 93 GLN A N 1
ATOM 764 C CA . GLN A 1 93 ? 18.317 -3.774 -8.040 1.00 87.56 93 GLN A CA 1
ATOM 765 C C . GLN A 1 93 ? 17.605 -4.259 -6.769 1.00 87.56 93 GLN A C 1
ATOM 767 O O . GLN A 1 93 ? 16.389 -4.464 -6.783 1.00 87.56 93 GLN A O 1
ATOM 772 N N . PRO A 1 94 ? 18.319 -4.414 -5.636 1.00 89.31 94 PRO A N 1
ATOM 773 C CA . PRO A 1 94 ? 17.730 -4.913 -4.392 1.00 89.31 94 PRO A CA 1
ATOM 774 C C . PRO A 1 94 ? 16.509 -4.115 -3.924 1.00 89.31 94 PRO A C 1
ATOM 776 O O . PRO A 1 94 ? 15.546 -4.699 -3.435 1.00 89.31 94 PRO A O 1
ATOM 779 N N . ARG A 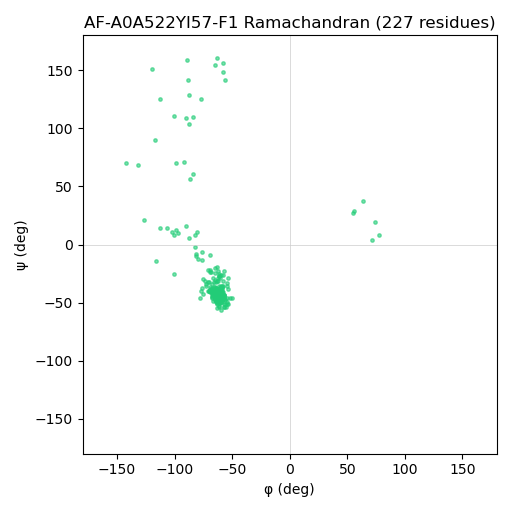1 95 ? 16.509 -2.789 -4.129 1.00 90.12 95 ARG A N 1
ATOM 780 C CA . ARG A 1 95 ? 15.376 -1.911 -3.782 1.00 90.12 95 ARG A CA 1
ATOM 781 C C . ARG A 1 95 ? 14.114 -2.228 -4.587 1.00 90.12 95 ARG A C 1
ATOM 783 O O . ARG A 1 95 ? 13.017 -2.172 -4.048 1.00 90.12 95 ARG A O 1
ATOM 790 N N . LEU A 1 96 ? 14.270 -2.581 -5.861 1.00 91.31 96 LEU A N 1
ATOM 791 C CA . LEU A 1 96 ? 13.161 -2.967 -6.733 1.00 91.31 96 LEU A CA 1
ATOM 792 C C . LEU A 1 96 ? 12.582 -4.324 -6.318 1.00 91.31 96 LEU A C 1
ATOM 794 O O . LEU A 1 96 ? 11.368 -4.488 -6.277 1.00 91.31 96 LEU A O 1
ATOM 798 N N . VAL A 1 97 ? 13.440 -5.275 -5.938 1.00 93.94 97 VAL A N 1
ATOM 799 C CA . VAL A 1 97 ? 13.004 -6.561 -5.367 1.00 93.94 97 VAL A CA 1
ATOM 800 C C . VAL A 1 97 ? 12.259 -6.353 -4.045 1.00 93.94 97 VAL A C 1
ATOM 802 O O . VAL A 1 97 ? 11.239 -6.997 -3.807 1.00 93.94 97 VAL A O 1
ATOM 805 N N . GLY A 1 98 ? 12.750 -5.445 -3.202 1.00 95.19 98 GLY A N 1
ATOM 806 C CA . GLY A 1 98 ? 12.096 -5.015 -1.970 1.00 95.19 98 GLY A CA 1
ATOM 807 C C . GLY A 1 98 ? 10.691 -4.466 -2.202 1.00 95.19 98 GLY A C 1
ATOM 808 O O . GLY A 1 98 ? 9.720 -4.998 -1.664 1.00 95.19 98 GLY A O 1
ATOM 809 N N . MET A 1 99 ? 10.570 -3.487 -3.103 1.00 95.12 99 MET A N 1
ATOM 810 C CA . MET A 1 99 ? 9.284 -2.924 -3.524 1.00 95.12 99 MET A CA 1
ATOM 811 C C . MET A 1 99 ? 8.337 -4.002 -4.068 1.00 95.12 99 MET A C 1
ATOM 813 O O . MET A 1 99 ? 7.206 -4.102 -3.606 1.00 95.12 99 MET A O 1
ATOM 817 N N . LEU A 1 100 ? 8.807 -4.881 -4.957 1.00 96.50 100 LEU A N 1
ATOM 818 C CA . LEU A 1 100 ? 7.989 -5.967 -5.502 1.00 96.50 100 LEU A CA 1
ATOM 819 C C . LEU A 1 100 ? 7.472 -6.921 -4.411 1.00 96.50 100 LEU A C 1
ATOM 821 O O . LEU A 1 100 ? 6.320 -7.347 -4.456 1.00 96.50 100 LEU A O 1
ATOM 825 N N . ARG A 1 101 ? 8.304 -7.261 -3.416 1.00 97.88 101 ARG A N 1
ATOM 826 C CA . ARG A 1 101 ? 7.879 -8.080 -2.268 1.00 97.88 101 ARG A CA 1
ATOM 827 C C . ARG A 1 101 ? 6.852 -7.352 -1.408 1.00 97.88 101 ARG A C 1
ATOM 829 O O . ARG A 1 101 ? 5.889 -7.983 -0.983 1.00 97.88 101 ARG A O 1
ATOM 836 N N . ASN A 1 102 ? 7.052 -6.056 -1.159 1.00 97.81 102 ASN A N 1
ATOM 837 C CA . ASN A 1 102 ? 6.097 -5.236 -0.420 1.00 97.81 102 ASN A CA 1
ATOM 838 C C . ASN A 1 102 ? 4.722 -5.263 -1.097 1.00 97.81 102 ASN A C 1
ATOM 840 O O . ASN A 1 102 ? 3.739 -5.603 -0.442 1.00 97.81 102 ASN A O 1
ATOM 844 N N . GLU A 1 103 ? 4.675 -4.994 -2.403 1.00 97.19 103 GLU A N 1
ATOM 845 C CA . GLU A 1 103 ? 3.427 -4.991 -3.170 1.00 97.19 103 GLU A CA 1
ATOM 846 C C . GLU A 1 103 ? 2.784 -6.377 -3.238 1.00 97.19 103 GLU A C 1
ATOM 848 O O . GLU A 1 103 ? 1.580 -6.522 -3.038 1.00 97.19 103 GLU A O 1
ATOM 853 N N . TYR A 1 104 ? 3.582 -7.433 -3.401 1.00 98.31 104 TYR A N 1
ATOM 854 C CA . TYR A 1 104 ? 3.063 -8.797 -3.352 1.00 98.31 104 TYR A CA 1
ATOM 855 C C . TYR A 1 104 ? 2.413 -9.114 -2.000 1.00 98.31 104 TYR A C 1
ATOM 857 O O . TYR A 1 104 ? 1.313 -9.668 -1.954 1.00 98.31 104 TYR A O 1
ATOM 865 N N . TYR A 1 105 ? 3.055 -8.754 -0.885 1.00 98.50 105 TYR A N 1
ATOM 866 C CA . TYR A 1 105 ? 2.482 -8.955 0.448 1.00 98.50 105 TYR A CA 1
ATOM 867 C C . TYR A 1 105 ? 1.254 -8.081 0.698 1.00 98.50 105 TYR A C 1
ATOM 869 O O . TYR A 1 105 ? 0.323 -8.541 1.359 1.00 98.50 105 TYR A O 1
ATOM 877 N N . TRP A 1 106 ? 1.222 -6.866 0.151 1.00 97.06 106 TRP A N 1
ATOM 878 C CA . TRP A 1 106 ? 0.049 -6.000 0.176 1.00 97.06 106 TRP A CA 1
ATOM 879 C C . TRP A 1 106 ? -1.149 -6.664 -0.519 1.00 97.06 106 TRP A C 1
ATOM 881 O O . TRP A 1 106 ? -2.179 -6.886 0.123 1.00 97.06 106 TRP A O 1
ATOM 891 N N . GLN A 1 107 ? -0.979 -7.063 -1.781 1.00 96.19 107 GLN A N 1
ATOM 892 C CA . GLN A 1 107 ? -2.032 -7.636 -2.629 1.00 96.19 107 GLN A CA 1
ATOM 893 C C . GLN A 1 107 ? -2.512 -9.013 -2.138 1.00 96.19 107 GLN A C 1
ATOM 895 O O . GLN A 1 107 ? -3.672 -9.380 -2.302 1.00 96.19 107 GLN A O 1
ATOM 900 N N . THR A 1 108 ? -1.640 -9.775 -1.473 1.00 97.19 108 THR A N 1
ATOM 901 C CA . THR A 1 108 ? -1.972 -11.090 -0.889 1.00 97.19 108 THR A CA 1
ATOM 902 C C . THR A 1 108 ? -2.318 -11.032 0.602 1.00 97.19 108 THR A C 1
ATOM 904 O O . THR A 1 108 ? -2.420 -12.072 1.249 1.00 97.19 108 THR A O 1
ATOM 907 N N . LYS A 1 109 ? -2.492 -9.827 1.165 1.00 97.12 109 LYS A N 1
ATOM 908 C CA . LYS A 1 109 ? -2.856 -9.587 2.575 1.00 97.12 109 LYS A CA 1
ATOM 909 C C . LYS A 1 109 ? -1.905 -10.228 3.600 1.00 97.12 109 LYS A C 1
ATOM 911 O O . LYS A 1 109 ? -2.280 -10.509 4.732 1.00 97.12 109 LYS A O 1
ATOM 916 N N . GLN A 1 110 ? -0.630 -10.408 3.261 1.00 98.31 110 GLN A N 1
ATOM 917 C CA . GLN A 1 110 ? 0.387 -10.962 4.162 1.00 98.31 110 GLN A CA 1
ATOM 918 C C . GLN A 1 110 ? 0.985 -9.871 5.071 1.00 98.31 110 GLN A C 1
ATOM 920 O O . GLN A 1 110 ? 2.188 -9.600 5.046 1.00 98.31 110 GLN A O 1
ATOM 925 N N . ARG A 1 111 ? 0.145 -9.235 5.900 1.00 98.25 111 ARG A N 1
ATOM 926 C CA . ARG A 1 111 ? 0.466 -8.001 6.652 1.00 98.25 111 ARG A CA 1
ATOM 927 C C . ARG A 1 111 ? 1.689 -8.119 7.562 1.00 98.25 111 ARG A C 1
ATOM 929 O O . ARG A 1 111 ? 2.566 -7.256 7.560 1.00 98.25 111 ARG A O 1
ATOM 936 N N . ARG A 1 112 ? 1.806 -9.233 8.293 1.00 98.25 112 ARG A N 1
ATOM 937 C CA . ARG A 1 112 ? 2.971 -9.502 9.158 1.00 98.25 112 ARG A CA 1
ATOM 938 C C . ARG A 1 112 ? 4.272 -9.626 8.362 1.00 98.25 112 ARG A C 1
ATOM 940 O O . ARG A 1 112 ? 5.286 -9.081 8.792 1.00 98.25 112 ARG A O 1
ATOM 947 N N . LYS A 1 113 ? 4.244 -10.295 7.202 1.00 98.62 113 LYS A N 1
ATOM 948 C CA . LYS A 1 113 ? 5.423 -10.414 6.327 1.00 98.62 113 LYS A CA 1
ATOM 949 C C . LYS A 1 113 ? 5.802 -9.064 5.723 1.00 98.62 113 LYS A C 1
ATOM 951 O O . LYS A 1 113 ? 6.986 -8.752 5.654 1.00 98.62 113 LYS A O 1
ATOM 956 N N . GLN A 1 114 ? 4.812 -8.246 5.363 1.00 98.62 114 GLN A N 1
ATOM 957 C CA . GLN A 1 114 ? 5.025 -6.872 4.905 1.00 98.62 114 GLN A CA 1
ATOM 958 C C . GLN A 1 114 ? 5.751 -6.027 5.960 1.00 98.62 114 GLN A C 1
ATOM 960 O O . GLN A 1 114 ? 6.765 -5.396 5.664 1.00 98.62 114 GLN A O 1
ATOM 965 N N . TYR A 1 115 ? 5.309 -6.103 7.219 1.00 98.75 115 TYR A N 1
ATOM 966 C CA . TYR A 1 115 ? 5.995 -5.436 8.323 1.00 98.75 115 TYR A CA 1
ATOM 967 C C . TYR A 1 115 ? 7.434 -5.940 8.509 1.00 98.75 115 TYR A C 1
ATOM 969 O O . TYR A 1 115 ? 8.364 -5.141 8.609 1.00 98.75 115 TYR A O 1
ATOM 977 N N . GLN A 1 116 ? 7.634 -7.262 8.539 1.00 98.69 116 GLN A N 1
ATOM 978 C CA . GLN A 1 116 ? 8.956 -7.868 8.729 1.00 98.69 116 GLN A CA 1
ATOM 979 C C . GLN A 1 116 ? 9.935 -7.489 7.613 1.00 98.69 116 GLN A C 1
ATOM 981 O O . GLN A 1 116 ? 11.083 -7.156 7.905 1.00 98.69 116 GLN A O 1
ATOM 986 N N . LEU A 1 117 ? 9.477 -7.477 6.357 1.00 98.19 117 LEU A N 1
ATOM 987 C CA . LEU A 1 117 ? 10.252 -6.966 5.228 1.00 98.19 117 LEU A CA 1
ATOM 988 C C . LEU A 1 117 ? 10.713 -5.534 5.505 1.00 98.19 117 LEU A C 1
ATOM 990 O O . LEU A 1 117 ? 11.904 -5.245 5.415 1.00 98.19 117 LEU A O 1
ATOM 994 N N . GLY A 1 118 ? 9.790 -4.667 5.921 1.00 98.19 118 GLY A N 1
ATOM 995 C CA . GLY A 1 118 ? 10.108 -3.282 6.234 1.00 98.19 118 GLY A CA 1
ATOM 996 C C . GLY A 1 118 ? 11.118 -3.113 7.372 1.00 98.19 118 GLY A C 1
ATOM 997 O O . GLY A 1 118 ? 11.954 -2.210 7.318 1.00 98.19 118 GLY A O 1
ATOM 998 N N . VAL A 1 119 ? 11.089 -3.976 8.395 1.00 98.50 119 VAL A N 1
ATOM 999 C CA . VAL A 1 119 ? 12.100 -3.985 9.471 1.00 98.50 119 VAL A CA 1
ATOM 1000 C C . VAL A 1 119 ? 13.484 -4.307 8.908 1.00 98.50 119 VAL A C 1
ATOM 1002 O O . VAL A 1 119 ? 14.450 -3.610 9.221 1.00 98.50 119 VAL A O 1
ATOM 1005 N N . VAL A 1 120 ? 13.584 -5.334 8.061 1.00 97.88 120 VAL A N 1
ATOM 1006 C CA . VAL A 1 120 ? 14.850 -5.726 7.421 1.00 97.88 120 VAL A CA 1
ATOM 1007 C C . VAL A 1 120 ? 15.378 -4.607 6.522 1.00 97.88 120 VAL A C 1
ATOM 1009 O O . VAL A 1 120 ? 16.561 -4.281 6.578 1.00 97.88 120 VAL A O 1
ATOM 1012 N N . GLU A 1 121 ? 14.517 -3.983 5.721 1.00 96.75 121 GLU A N 1
ATOM 1013 C CA . GLU A 1 121 ? 14.906 -2.895 4.820 1.00 96.75 121 GLU A CA 1
ATOM 1014 C C . GLU A 1 121 ? 15.348 -1.633 5.563 1.00 96.75 121 GLU A C 1
ATOM 1016 O O . GLU A 1 121 ? 16.370 -1.044 5.212 1.00 96.75 121 GLU A O 1
ATOM 1021 N N . ALA A 1 122 ? 14.634 -1.245 6.622 1.00 96.38 122 ALA A N 1
ATOM 1022 C CA . ALA A 1 122 ? 15.005 -0.085 7.428 1.00 96.38 122 ALA A CA 1
ATOM 1023 C C . ALA A 1 122 ? 16.361 -0.286 8.121 1.00 96.38 122 ALA A C 1
ATOM 1025 O O . ALA A 1 122 ? 17.171 0.638 8.149 1.00 96.38 122 ALA A O 1
ATOM 1026 N N . ARG A 1 123 ? 16.652 -1.502 8.611 1.00 96.50 123 ARG A N 1
ATOM 1027 C CA . ARG A 1 123 ? 17.972 -1.857 9.172 1.00 96.50 123 ARG A CA 1
ATOM 1028 C C . ARG A 1 123 ? 19.102 -1.754 8.147 1.00 96.50 123 ARG A C 1
ATOM 1030 O O . ARG A 1 123 ? 20.226 -1.455 8.520 1.00 96.50 123 ARG A O 1
ATOM 1037 N N . ARG A 1 124 ? 18.804 -1.952 6.861 1.00 94.69 124 ARG A N 1
ATOM 1038 C CA . ARG A 1 124 ? 19.745 -1.755 5.742 1.00 94.69 124 ARG A CA 1
ATOM 1039 C C . ARG A 1 124 ? 19.853 -0.293 5.285 1.00 94.69 124 ARG A C 1
ATOM 1041 O O . ARG A 1 124 ? 20.428 -0.022 4.236 1.00 94.69 124 ARG A O 1
ATOM 1048 N N . GLY A 1 125 ? 19.254 0.648 6.017 1.00 92.62 125 GLY A N 1
ATOM 1049 C CA . GLY A 1 125 ? 19.258 2.073 5.678 1.00 92.62 125 GLY A CA 1
ATOM 1050 C C . GLY A 1 125 ? 18.279 2.462 4.566 1.00 92.62 125 GLY A C 1
ATOM 1051 O O . GLY A 1 125 ? 18.286 3.605 4.104 1.00 92.62 125 GLY A O 1
ATOM 1052 N N . TYR A 1 126 ? 17.405 1.556 4.114 1.00 92.81 126 TYR A N 1
ATOM 1053 C CA . TYR A 1 126 ? 16.409 1.887 3.098 1.00 92.81 126 TYR A CA 1
ATOM 1054 C C . TYR A 1 126 ? 15.180 2.524 3.745 1.00 92.81 126 TYR A C 1
ATOM 1056 O O . TYR A 1 126 ? 14.382 1.852 4.396 1.00 92.81 126 TYR A O 1
ATOM 1064 N N . LYS A 1 127 ? 14.987 3.829 3.505 1.00 91.38 127 LYS A N 1
ATOM 1065 C CA . LYS A 1 127 ? 13.842 4.602 4.026 1.00 91.38 127 LYS A CA 1
ATOM 1066 C C . LYS A 1 127 ? 12.485 3.978 3.671 1.00 91.38 127 LYS A C 1
ATOM 1068 O O . LYS A 1 127 ? 11.571 4.025 4.488 1.00 91.38 127 LYS A O 1
ATOM 1073 N N . GLY A 1 128 ? 12.378 3.334 2.502 1.00 92.06 128 GLY A N 1
ATOM 1074 C CA . GLY A 1 128 ? 11.189 2.577 2.082 1.00 92.06 128 GLY A CA 1
ATOM 1075 C C . GLY A 1 128 ? 10.778 1.463 3.053 1.00 92.06 128 GLY A C 1
ATOM 1076 O O . GLY A 1 128 ? 9.602 1.138 3.137 1.00 92.06 128 GLY A O 1
ATOM 1077 N N . GLY A 1 129 ? 11.696 0.958 3.881 1.00 96.88 129 GLY A N 1
ATOM 1078 C CA . GLY A 1 129 ? 11.357 -0.019 4.911 1.00 96.88 129 GLY A CA 1
ATOM 1079 C C . GLY A 1 129 ? 10.371 0.511 5.957 1.00 96.88 129 GLY A C 1
ATOM 1080 O O . GLY A 1 129 ? 9.542 -0.249 6.456 1.00 96.88 129 GLY A O 1
ATOM 1081 N N . TYR A 1 130 ? 10.395 1.815 6.264 1.00 98.00 130 TYR A N 1
ATOM 1082 C CA . TYR A 1 130 ? 9.411 2.418 7.170 1.00 98.00 130 TYR A CA 1
ATOM 1083 C C . TYR A 1 130 ? 8.009 2.483 6.555 1.00 98.00 130 TYR A C 1
ATOM 1085 O O . TYR A 1 130 ? 7.035 2.302 7.280 1.00 98.00 130 TYR A O 1
ATOM 1093 N N . TYR A 1 131 ? 7.906 2.653 5.233 1.00 97.06 131 TYR A N 1
ATOM 1094 C CA . TYR A 1 131 ? 6.631 2.551 4.520 1.00 97.06 131 TYR A CA 1
ATOM 1095 C C . TYR A 1 131 ? 6.037 1.148 4.685 1.00 97.06 131 TYR A C 1
ATOM 1097 O O . TYR A 1 131 ? 4.934 0.995 5.206 1.00 97.06 131 TYR A O 1
ATOM 1105 N N . SER A 1 132 ? 6.810 0.110 4.352 1.00 98.06 132 SER A N 1
ATOM 1106 C CA . SER A 1 132 ? 6.382 -1.292 4.467 1.00 98.06 132 SER A CA 1
ATOM 1107 C C . SER A 1 132 ? 5.995 -1.668 5.909 1.00 98.06 132 SER A C 1
ATOM 1109 O O . SER A 1 132 ? 5.001 -2.364 6.131 1.00 98.06 132 SER A O 1
ATOM 1111 N N . GLN A 1 133 ? 6.735 -1.162 6.909 1.00 98.62 133 GLN A N 1
ATOM 1112 C CA . GLN A 1 133 ? 6.371 -1.294 8.326 1.00 98.62 133 GLN A CA 1
ATOM 1113 C C . GLN A 1 133 ? 5.029 -0.627 8.638 1.00 98.62 133 GLN A C 1
ATOM 1115 O O . GLN A 1 133 ? 4.169 -1.261 9.247 1.00 98.62 133 GLN A O 1
ATOM 1120 N N . GLY A 1 134 ? 4.850 0.630 8.231 1.00 98.44 134 GLY A N 1
ATOM 1121 C CA . GLY A 1 134 ? 3.641 1.405 8.490 1.00 98.44 134 GLY A CA 1
ATOM 1122 C C . GLY A 1 134 ? 2.392 0.747 7.907 1.00 98.44 134 GLY A C 1
ATOM 1123 O O . GLY A 1 134 ? 1.413 0.552 8.629 1.00 98.44 134 GLY A O 1
ATOM 1124 N N . VAL A 1 135 ? 2.447 0.329 6.637 1.00 98.12 135 VAL A N 1
ATOM 1125 C CA . VAL A 1 135 ? 1.332 -0.355 5.962 1.00 98.12 135 VAL A CA 1
ATOM 1126 C C . VAL A 1 135 ? 1.030 -1.692 6.638 1.00 98.12 135 VAL A C 1
ATOM 1128 O O . VAL A 1 135 ? -0.098 -1.930 7.071 1.00 98.12 135 VAL A O 1
ATOM 1131 N N . GLY A 1 136 ? 2.039 -2.560 6.771 1.00 98.50 136 GLY A N 1
ATOM 1132 C CA . GLY A 1 136 ? 1.855 -3.900 7.327 1.00 98.50 136 GLY A CA 1
ATOM 1133 C C . GLY A 1 136 ? 1.331 -3.874 8.764 1.00 98.50 136 GLY A C 1
ATOM 1134 O O . GLY A 1 136 ? 0.412 -4.618 9.100 1.00 98.50 136 GLY A O 1
ATOM 1135 N N . ALA A 1 137 ? 1.870 -2.992 9.611 1.00 98.81 137 ALA A N 1
ATOM 1136 C CA . ALA A 1 137 ? 1.437 -2.877 11.000 1.00 98.81 137 ALA A CA 1
ATOM 1137 C C . ALA A 1 137 ? 0.030 -2.279 11.144 1.00 98.81 137 ALA A C 1
ATOM 1139 O O . ALA A 1 137 ? -0.727 -2.774 11.975 1.00 98.81 137 ALA A O 1
ATOM 1140 N N . ALA A 1 138 ? -0.341 -1.266 10.349 1.00 98.69 138 ALA A N 1
ATOM 1141 C CA . ALA A 1 138 ? -1.661 -0.633 10.440 1.00 98.69 138 ALA A CA 1
ATOM 1142 C C . ALA A 1 138 ? -2.786 -1.624 10.106 1.00 98.69 138 ALA A C 1
ATOM 1144 O O . ALA A 1 138 ? -3.738 -1.779 10.868 1.00 98.69 138 ALA A O 1
ATOM 1145 N N . TRP A 1 139 ? -2.644 -2.359 9.001 1.00 98.31 139 TRP A N 1
ATOM 1146 C CA . TRP A 1 139 ? -3.652 -3.336 8.590 1.00 98.31 139 TRP A CA 1
ATOM 1147 C C . TRP A 1 139 ? -3.665 -4.585 9.465 1.00 98.31 139 TRP A C 1
ATOM 1149 O O . TRP A 1 139 ? -4.738 -5.113 9.746 1.00 98.31 139 TRP A O 1
ATOM 1159 N N . HIS A 1 140 ? -2.508 -5.028 9.963 1.00 98.69 140 HIS A N 1
ATOM 1160 C CA . HIS A 1 140 ? -2.487 -6.117 10.934 1.00 98.69 140 HIS A CA 1
ATOM 1161 C C . HIS A 1 140 ? -3.149 -5.717 12.262 1.00 98.69 140 HIS A C 1
ATOM 1163 O O . HIS A 1 140 ? -3.839 -6.524 12.879 1.00 98.69 140 HIS A O 1
ATOM 1169 N N . ALA A 1 141 ? -2.981 -4.463 12.695 1.00 98.62 141 ALA A N 1
ATOM 1170 C CA . ALA A 1 141 ? -3.680 -3.939 13.862 1.00 98.62 141 ALA A CA 1
ATOM 1171 C C . ALA A 1 141 ? -5.203 -3.961 13.668 1.00 98.62 141 ALA A C 1
ATOM 1173 O O . ALA A 1 141 ? -5.918 -4.379 14.575 1.00 98.62 141 ALA A O 1
ATOM 1174 N N . LEU A 1 142 ? -5.691 -3.583 12.482 1.00 98.12 142 LEU A N 1
ATOM 1175 C CA . LEU A 1 142 ? -7.112 -3.674 12.141 1.00 98.12 142 LEU A CA 1
ATOM 1176 C C . LEU A 1 142 ? -7.627 -5.123 12.196 1.00 98.12 142 LEU A C 1
ATOM 1178 O O . LEU A 1 142 ? -8.679 -5.371 12.777 1.00 98.12 142 LEU A O 1
ATOM 1182 N N . GLU A 1 143 ? -6.893 -6.082 11.623 1.00 97.69 143 GLU A N 1
ATOM 1183 C CA . GLU A 1 143 ? -7.246 -7.512 11.670 1.00 97.69 143 GLU A CA 1
ATOM 1184 C C . GLU A 1 143 ? -7.363 -8.025 13.112 1.00 97.69 143 GLU A C 1
ATOM 1186 O O . GLU A 1 143 ? -8.321 -8.715 13.450 1.00 97.69 143 GLU A O 1
ATOM 1191 N N . LEU A 1 144 ? -6.421 -7.641 13.977 1.00 97.94 144 LEU A N 1
ATOM 1192 C CA . LEU A 1 144 ? -6.437 -7.995 15.396 1.00 97.94 144 LEU A CA 1
ATOM 1193 C C . LEU A 1 144 ? -7.602 -7.350 16.153 1.00 97.94 144 LEU A C 1
ATOM 1195 O O . LEU A 1 144 ? -8.189 -7.991 17.021 1.00 97.94 144 LEU A O 1
ATOM 1199 N N . ALA A 1 145 ? -7.932 -6.095 15.843 1.00 97.69 145 ALA A N 1
ATOM 1200 C CA . ALA A 1 145 ? -9.068 -5.410 16.454 1.00 97.69 145 ALA A CA 1
ATOM 1201 C C . ALA A 1 145 ? -10.387 -6.097 16.074 1.00 97.69 145 ALA A C 1
ATOM 1203 O O . ALA A 1 145 ? -11.200 -6.383 16.946 1.00 97.69 145 ALA A O 1
ATOM 1204 N N . ARG A 1 146 ? -10.553 -6.458 14.793 1.00 95.81 146 ARG A N 1
ATOM 1205 C CA . ARG A 1 146 ? -11.719 -7.215 14.303 1.00 95.81 146 ARG A CA 1
ATOM 1206 C C . ARG A 1 146 ? -11.873 -8.581 14.965 1.00 95.81 146 ARG A C 1
ATOM 1208 O O . ARG A 1 146 ? -12.988 -9.063 15.087 1.00 95.81 146 ARG A O 1
ATOM 1215 N N . SER A 1 147 ? -10.773 -9.195 15.397 1.00 96.25 147 SER A N 1
ATOM 1216 C CA . SER A 1 147 ? -10.795 -10.462 16.130 1.00 96.25 147 SER A CA 1
ATOM 1217 C C . SER A 1 147 ? -10.876 -10.282 17.656 1.00 96.25 147 SER A C 1
ATOM 1219 O O . SER A 1 147 ? -10.474 -11.187 18.384 1.00 96.25 1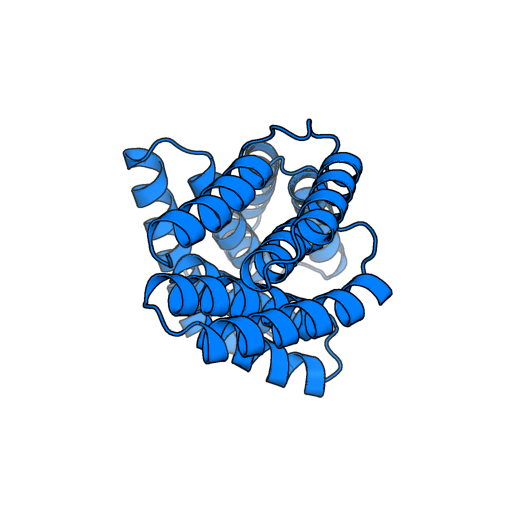47 SER A O 1
ATOM 1221 N N . GLY A 1 148 ? -11.244 -9.099 18.159 1.00 95.75 148 GLY A N 1
ATOM 1222 C CA . GLY A 1 148 ? -11.357 -8.806 19.596 1.00 95.75 148 GLY A CA 1
ATOM 1223 C C . GLY A 1 148 ? -10.028 -8.701 20.360 1.00 95.75 148 GLY A C 1
ATOM 1224 O O . GLY A 1 148 ? -10.016 -8.498 21.572 1.00 95.75 148 GLY A O 1
ATOM 1225 N N . ARG A 1 149 ? -8.869 -8.794 19.691 1.00 97.38 149 ARG A N 1
ATOM 1226 C CA . ARG A 1 149 ? -7.536 -8.778 20.331 1.00 97.38 149 ARG A CA 1
ATOM 1227 C C . ARG A 1 149 ? -7.028 -7.350 20.533 1.00 97.38 149 ARG A C 1
ATOM 1229 O O . ARG A 1 149 ? -5.936 -6.988 20.086 1.00 97.38 149 ARG A O 1
ATOM 1236 N N . TRP A 1 150 ? -7.817 -6.536 21.226 1.00 96.31 150 TRP A N 1
ATOM 1237 C CA . TRP A 1 150 ? -7.657 -5.083 21.329 1.00 96.31 150 TRP A CA 1
ATOM 1238 C C . TRP A 1 150 ? -6.310 -4.610 21.875 1.00 96.31 150 TRP A C 1
ATOM 1240 O O . TRP A 1 150 ? -5.686 -3.721 21.293 1.00 96.31 150 TRP A O 1
ATOM 1250 N N . THR A 1 151 ? -5.804 -5.227 22.943 1.00 97.06 151 THR A N 1
ATOM 1251 C CA . THR A 1 151 ? -4.494 -4.870 23.514 1.00 97.06 151 THR A CA 1
ATOM 1252 C C . THR A 1 151 ? -3.372 -5.053 22.491 1.00 97.06 151 THR A C 1
ATOM 1254 O O . THR A 1 151 ? -2.514 -4.182 22.315 1.00 97.06 151 THR A O 1
ATOM 1257 N N . LEU A 1 152 ? -3.400 -6.164 21.749 1.00 98.25 152 LEU A N 1
ATOM 1258 C CA . LEU A 1 152 ? -2.409 -6.444 20.715 1.00 98.25 152 LEU A CA 1
ATOM 1259 C C . LEU A 1 152 ? -2.596 -5.525 19.501 1.00 98.25 152 LEU A C 1
ATOM 1261 O O . LEU A 1 152 ? -1.606 -5.019 18.971 1.00 98.25 152 LEU A O 1
ATOM 1265 N N . ALA A 1 153 ? -3.842 -5.260 19.102 1.00 98.44 153 ALA A N 1
ATOM 1266 C CA . ALA A 1 153 ? -4.174 -4.324 18.033 1.00 98.44 153 ALA A CA 1
ATOM 1267 C C . ALA A 1 153 ? -3.590 -2.930 18.305 1.00 98.44 153 ALA A C 1
ATOM 1269 O O . ALA A 1 153 ? -2.835 -2.407 17.485 1.00 98.44 153 ALA A O 1
ATOM 1270 N N . ARG A 1 154 ? -3.826 -2.371 19.499 1.00 98.38 154 ARG A N 1
ATOM 1271 C CA . ARG A 1 154 ? -3.285 -1.063 19.910 1.00 98.38 154 ARG A CA 1
ATOM 1272 C C . ARG A 1 154 ? -1.755 -1.036 19.888 1.00 98.38 154 ARG A C 1
ATOM 1274 O O . ARG A 1 154 ? -1.167 -0.057 19.426 1.00 98.38 154 ARG A O 1
ATOM 1281 N N . ARG A 1 155 ? -1.095 -2.123 20.309 1.00 98.56 155 ARG A N 1
ATOM 1282 C CA . ARG A 1 155 ? 0.373 -2.253 20.240 1.00 98.56 155 ARG A CA 1
ATOM 1283 C C . ARG A 1 155 ? 0.885 -2.208 18.798 1.00 98.56 155 ARG A C 1
ATOM 1285 O O . ARG A 1 155 ? 1.868 -1.523 18.517 1.00 98.56 155 ARG A O 1
ATOM 1292 N N . TRP A 1 156 ? 0.240 -2.926 17.880 1.00 98.75 156 TRP A N 1
ATOM 1293 C CA . TRP A 1 156 ? 0.611 -2.914 16.462 1.00 98.75 156 TRP A CA 1
ATOM 1294 C C . TRP A 1 156 ? 0.314 -1.576 15.788 1.00 98.75 156 TRP A C 1
ATOM 1296 O O . TRP A 1 156 ? 1.157 -1.078 15.044 1.00 98.75 156 TRP A O 1
ATOM 1306 N N . ALA A 1 157 ? -0.812 -0.947 16.110 1.00 98.75 157 ALA A N 1
ATOM 1307 C CA . ALA A 1 157 ? -1.131 0.387 15.625 1.00 98.75 157 ALA A CA 1
ATOM 1308 C C . ALA A 1 157 ? -0.091 1.422 16.091 1.00 98.75 157 ALA A C 1
ATOM 1310 O O . ALA A 1 157 ? 0.374 2.233 15.294 1.00 98.75 157 ALA A O 1
ATOM 1311 N N . GLY A 1 158 ? 0.373 1.335 17.344 1.00 98.69 158 GLY A N 1
ATOM 1312 C CA . GLY A 1 158 ? 1.486 2.153 17.839 1.00 98.69 158 GLY A CA 1
ATOM 1313 C C . GLY A 1 158 ? 2.767 1.987 17.010 1.00 98.69 158 GLY A C 1
ATOM 1314 O O . GLY A 1 158 ? 3.390 2.979 16.634 1.00 98.69 158 GLY A O 1
ATOM 1315 N N . ARG A 1 159 ? 3.121 0.746 16.636 1.00 98.75 159 ARG A N 1
ATOM 1316 C CA . ARG A 1 159 ? 4.262 0.479 15.736 1.00 98.75 159 ARG A CA 1
ATOM 1317 C C . ARG A 1 159 ? 4.080 1.133 14.367 1.00 98.75 159 ARG A C 1
ATOM 1319 O O . ARG A 1 159 ? 5.037 1.698 13.842 1.00 98.75 159 ARG A O 1
ATOM 1326 N N . ALA A 1 160 ? 2.870 1.077 13.808 1.00 98.69 160 ALA A N 1
ATOM 1327 C CA . ALA A 1 160 ? 2.560 1.717 12.534 1.00 98.69 160 ALA A CA 1
ATOM 1328 C C . ALA A 1 160 ? 2.764 3.237 12.606 1.00 98.69 160 ALA A C 1
ATOM 1330 O O . ALA A 1 160 ? 3.454 3.800 11.761 1.00 98.69 160 ALA A O 1
ATOM 1331 N N . VAL A 1 161 ? 2.247 3.894 13.651 1.00 98.56 161 VAL A N 1
ATOM 1332 C CA . VAL A 1 161 ? 2.415 5.342 13.866 1.00 98.56 161 VAL A CA 1
ATOM 1333 C C . VAL A 1 161 ? 3.893 5.723 13.984 1.00 98.56 161 VAL A C 1
ATOM 1335 O O . VAL A 1 161 ? 4.332 6.685 13.353 1.00 98.56 161 VAL A O 1
ATOM 1338 N N . THR A 1 162 ? 4.693 4.967 14.745 1.00 98.31 162 THR A N 1
ATOM 1339 C CA . THR A 1 162 ? 6.143 5.207 14.844 1.00 98.31 162 THR A CA 1
ATOM 1340 C C . THR A 1 162 ? 6.838 5.083 13.488 1.00 98.31 162 THR A C 1
ATOM 1342 O O . THR A 1 162 ? 7.688 5.913 13.162 1.00 98.31 162 THR A O 1
ATOM 1345 N N . ALA A 1 163 ? 6.485 4.071 12.692 1.00 98.25 163 ALA A N 1
ATOM 1346 C CA . ALA A 1 163 ? 7.047 3.886 11.359 1.00 98.25 163 ALA A CA 1
ATOM 1347 C C . ALA A 1 163 ? 6.672 5.046 10.422 1.00 98.25 163 ALA A C 1
ATOM 1349 O O . ALA A 1 163 ? 7.555 5.607 9.774 1.00 98.25 163 ALA A O 1
ATOM 1350 N N . TRP A 1 164 ? 5.407 5.477 10.426 1.00 97.75 164 TRP A N 1
ATOM 1351 C CA . TRP A 1 164 ? 4.947 6.600 9.608 1.00 97.75 164 TRP A CA 1
ATOM 1352 C C . TRP A 1 164 ? 5.640 7.911 9.958 1.00 97.75 164 TRP A C 1
ATOM 1354 O O . TRP A 1 164 ? 6.193 8.549 9.069 1.00 97.75 164 TRP A O 1
ATOM 1364 N N . LYS A 1 165 ? 5.763 8.248 11.247 1.00 95.31 165 LYS A N 1
ATOM 1365 C CA . LYS A 1 165 ? 6.510 9.441 11.684 1.00 95.31 165 LYS A CA 1
ATOM 1366 C C . LYS A 1 165 ? 7.973 9.441 11.220 1.00 95.31 165 LYS A C 1
ATOM 1368 O O . LYS A 1 165 ? 8.550 10.503 11.007 1.00 95.31 165 LYS A O 1
ATOM 1373 N N . ARG A 1 166 ? 8.607 8.269 11.083 1.00 96.12 166 ARG A N 1
ATOM 1374 C CA . ARG A 1 166 ? 9.975 8.158 10.540 1.00 96.12 166 ARG A CA 1
ATOM 1375 C C . ARG A 1 166 ? 10.004 8.294 9.021 1.00 96.12 166 ARG A C 1
ATOM 1377 O O . ARG A 1 166 ? 10.921 8.922 8.498 1.00 96.12 166 ARG A O 1
ATOM 1384 N N . TYR A 1 167 ? 9.027 7.713 8.331 1.00 95.56 167 TYR A N 1
ATOM 1385 C CA . TYR A 1 167 ? 8.911 7.797 6.877 1.00 95.56 167 TYR A CA 1
ATOM 1386 C C . TYR A 1 167 ? 8.611 9.230 6.404 1.00 95.56 167 TYR A C 1
ATOM 1388 O O . TYR A 1 167 ? 9.290 9.725 5.504 1.00 95.56 167 TYR A O 1
ATOM 1396 N N . GLU A 1 168 ? 7.696 9.926 7.088 1.00 92.88 168 GLU A N 1
ATOM 1397 C CA . GLU A 1 168 ? 7.277 11.311 6.813 1.00 92.88 168 GLU A CA 1
ATOM 1398 C C . GLU A 1 168 ? 8.462 12.287 6.753 1.00 92.88 168 GLU A C 1
ATOM 1400 O O . GLU A 1 168 ? 8.505 13.146 5.878 1.00 92.88 168 GLU A O 1
ATOM 1405 N N . LYS A 1 169 ? 9.478 12.113 7.612 1.00 90.69 169 LYS A N 1
ATOM 1406 C CA . LYS A 1 169 ? 10.699 12.945 7.599 1.00 90.69 169 LYS A CA 1
ATOM 1407 C C . LYS A 1 169 ? 11.466 12.877 6.275 1.00 90.69 169 LYS A C 1
ATOM 1409 O O . LYS A 1 169 ? 12.237 13.777 5.967 1.00 90.69 169 LYS A O 1
ATOM 1414 N N . GLY A 1 170 ? 11.330 11.779 5.531 1.00 88.25 170 GLY A N 1
ATOM 1415 C CA . GLY A 1 170 ? 11.993 11.587 4.244 1.00 88.25 170 GLY A CA 1
ATOM 1416 C C . GLY A 1 170 ? 11.099 11.844 3.034 1.00 88.25 170 GLY A C 1
ATOM 1417 O O . GLY A 1 170 ? 11.634 12.115 1.963 1.00 88.25 170 GLY A O 1
ATOM 1418 N N . VAL A 1 171 ? 9.778 11.708 3.184 1.00 87.81 171 VAL A N 1
ATOM 1419 C CA . VAL A 1 171 ? 8.798 11.806 2.090 1.00 87.81 171 VAL A CA 1
ATOM 1420 C C . VAL A 1 171 ? 7.523 12.515 2.591 1.00 87.81 171 VAL A C 1
ATOM 1422 O O . VAL A 1 171 ? 6.481 11.882 2.762 1.00 87.81 171 VAL A O 1
ATOM 1425 N N . PRO A 1 172 ? 7.570 13.830 2.865 1.00 89.06 172 PRO A N 1
ATOM 1426 C CA . PRO A 1 172 ? 6.456 14.538 3.510 1.00 89.06 172 PRO A CA 1
ATOM 1427 C C . PRO A 1 172 ? 5.209 14.690 2.620 1.00 89.06 172 PRO A C 1
ATOM 1429 O O . PRO A 1 172 ? 4.099 14.840 3.138 1.00 89.06 172 PRO A O 1
ATOM 1432 N N . ASP A 1 173 ? 5.373 14.602 1.298 1.00 89.81 173 ASP A N 1
ATOM 1433 C CA . ASP A 1 173 ? 4.328 14.938 0.321 1.00 89.81 173 ASP A CA 1
ATOM 1434 C C . ASP A 1 173 ? 3.598 13.723 -0.264 1.00 89.81 173 ASP A C 1
ATOM 1436 O O . ASP A 1 173 ? 2.802 13.855 -1.193 1.00 89.81 173 ASP A O 1
ATOM 1440 N N . TYR A 1 174 ? 3.836 12.521 0.267 1.00 90.69 174 TYR A N 1
ATOM 1441 C CA . TYR A 1 174 ? 3.142 11.328 -0.208 1.00 90.69 174 TYR A CA 1
ATOM 1442 C C . TYR A 1 174 ? 1.848 11.091 0.572 1.00 90.69 174 TYR A C 1
ATOM 1444 O O . TYR A 1 174 ? 1.878 10.696 1.734 1.00 90.69 174 TYR A O 1
ATOM 1452 N N . TYR A 1 175 ? 0.696 11.308 -0.068 1.00 94.38 175 TYR A N 1
ATOM 1453 C CA . TYR A 1 175 ? -0.604 11.293 0.611 1.00 94.38 175 TYR A CA 1
ATOM 1454 C C . TYR A 1 175 ? -0.926 9.956 1.305 1.00 94.38 175 TYR A C 1
ATOM 1456 O O . TYR A 1 175 ? -1.500 9.949 2.395 1.00 94.38 175 TYR A O 1
ATOM 1464 N N . ASN A 1 176 ? -0.533 8.827 0.701 1.00 93.25 176 ASN A N 1
ATOM 1465 C CA . ASN A 1 176 ? -0.949 7.496 1.148 1.00 93.25 176 ASN A CA 1
ATOM 1466 C C . ASN A 1 176 ? -0.406 7.142 2.548 1.00 93.25 176 ASN A C 1
ATOM 1468 O O . ASN A 1 176 ? -1.020 6.382 3.297 1.00 93.25 176 ASN A O 1
ATOM 1472 N N . GLN A 1 177 ? 0.706 7.760 2.966 1.00 95.12 177 GLN A N 1
ATOM 1473 C CA . GLN A 1 177 ? 1.207 7.596 4.335 1.00 95.12 177 GLN A CA 1
ATOM 1474 C C . GLN A 1 177 ? 0.182 8.064 5.377 1.00 95.12 177 GLN A C 1
ATOM 1476 O O . GLN A 1 177 ? 0.016 7.435 6.421 1.00 95.12 177 GLN A O 1
ATOM 1481 N N . PHE A 1 178 ? -0.563 9.129 5.065 1.00 97.38 178 PHE A N 1
ATOM 1482 C CA . PHE A 1 178 ? -1.570 9.685 5.957 1.00 97.38 178 PHE A CA 1
ATOM 1483 C C . PHE A 1 178 ? -2.838 8.829 5.999 1.00 97.38 178 PHE A C 1
ATOM 1485 O O . PHE A 1 178 ? -3.465 8.754 7.049 1.00 97.38 178 PHE A O 1
ATOM 1492 N N . VAL A 1 179 ? -3.179 8.120 4.917 1.00 97.25 179 VAL A N 1
ATOM 1493 C CA . VAL A 1 179 ? -4.300 7.160 4.890 1.00 97.25 179 VAL A CA 1
ATOM 1494 C C . VAL A 1 179 ? -4.042 6.014 5.868 1.00 97.25 179 VAL A C 1
ATOM 1496 O O . VAL A 1 179 ? -4.853 5.721 6.746 1.00 97.25 179 VAL A O 1
ATOM 1499 N N . HIS A 1 180 ? -2.872 5.388 5.772 1.00 97.94 180 HIS A N 1
ATOM 1500 C CA . HIS A 1 180 ? -2.524 4.263 6.638 1.00 97.94 180 HIS A CA 1
ATOM 1501 C C . HIS A 1 180 ? -2.208 4.684 8.075 1.00 97.94 180 HIS A C 1
ATOM 1503 O O . HIS A 1 180 ? -2.485 3.928 9.010 1.00 97.94 180 HIS A O 1
ATOM 1509 N N . ARG A 1 181 ? -1.652 5.884 8.281 1.00 98.44 181 ARG A N 1
ATOM 1510 C CA . ARG A 1 181 ? -1.502 6.446 9.624 1.00 98.44 181 ARG A CA 1
ATOM 1511 C C . ARG A 1 181 ? -2.860 6.742 10.252 1.00 98.44 181 ARG A C 1
ATOM 1513 O O . ARG A 1 181 ? -3.046 6.383 11.409 1.00 98.44 181 ARG A O 1
ATOM 1520 N N . ALA A 1 182 ? -3.807 7.306 9.499 1.00 98.44 182 ALA A N 1
ATOM 1521 C CA . ALA A 1 182 ? -5.168 7.532 9.977 1.00 98.44 182 ALA A CA 1
ATOM 1522 C C . ALA A 1 182 ? -5.809 6.228 10.466 1.00 98.44 182 ALA A C 1
ATOM 1524 O O . ALA A 1 182 ? -6.304 6.182 11.588 1.00 98.44 182 ALA A O 1
ATOM 1525 N N . LEU A 1 183 ? -5.704 5.145 9.686 1.00 98.62 183 LEU A N 1
ATOM 1526 C CA . LEU A 1 183 ? -6.182 3.824 10.102 1.00 98.62 183 LEU A CA 1
ATOM 1527 C C . LEU A 1 183 ? -5.572 3.385 11.445 1.00 98.62 183 LEU A C 1
ATOM 1529 O O . LEU A 1 183 ? -6.287 2.916 12.329 1.00 98.62 183 LEU A O 1
ATOM 1533 N N . ALA A 1 184 ? -4.258 3.550 11.615 1.00 98.62 184 ALA A N 1
ATOM 1534 C CA . ALA A 1 184 ? -3.584 3.194 12.858 1.00 98.62 184 ALA A CA 1
ATOM 1535 C C . ALA A 1 184 ? -4.039 4.062 14.046 1.00 98.62 184 ALA A C 1
ATOM 1537 O O . ALA A 1 184 ? -4.287 3.525 15.123 1.00 98.62 184 ALA A O 1
ATOM 1538 N N . GLU A 1 185 ? -4.183 5.377 13.871 1.00 98.62 185 GLU A N 1
ATOM 1539 C CA . GLU A 1 185 ? -4.709 6.257 14.926 1.00 98.62 185 GLU A CA 1
ATOM 1540 C C . GLU A 1 185 ? -6.160 5.892 15.283 1.00 98.62 185 GLU A C 1
ATOM 1542 O O . GLU A 1 185 ? -6.497 5.782 16.463 1.00 98.62 185 GLU A O 1
ATOM 1547 N N . GLY A 1 186 ? -6.989 5.560 14.290 1.00 98.19 186 GLY A N 1
ATOM 1548 C CA . GLY A 1 186 ? -8.351 5.070 14.503 1.00 98.19 186 GLY A CA 1
ATOM 1549 C C . GLY A 1 186 ? -8.403 3.787 15.338 1.00 98.19 186 GLY A C 1
ATOM 1550 O O . GLY A 1 186 ? -9.131 3.725 16.325 1.00 98.19 186 GLY A O 1
ATOM 1551 N N . VAL A 1 187 ? -7.555 2.792 15.041 1.00 98.19 187 VAL A N 1
ATOM 1552 C CA . VAL A 1 187 ? -7.436 1.559 15.854 1.00 98.19 187 VAL A CA 1
ATOM 1553 C C . VAL A 1 187 ? -6.975 1.850 17.295 1.00 98.19 187 VAL A C 1
ATOM 1555 O O . VAL A 1 187 ? -7.271 1.088 18.217 1.00 98.19 187 VAL A O 1
ATOM 1558 N N . ARG A 1 188 ? -6.270 2.964 17.530 1.00 97.69 188 ARG A N 1
ATOM 1559 C CA . ARG A 1 188 ? -5.875 3.417 18.877 1.00 97.69 188 ARG A CA 1
ATOM 1560 C C . ARG A 1 188 ? -6.979 4.181 19.616 1.00 97.69 188 ARG A C 1
ATOM 1562 O O . ARG A 1 188 ? -6.741 4.567 20.758 1.00 97.69 188 ARG A O 1
ATOM 1569 N N . GLY A 1 189 ? -8.140 4.411 18.997 1.00 96.44 189 GLY A N 1
ATOM 1570 C CA . GLY A 1 189 ? -9.206 5.258 19.543 1.00 96.44 189 GLY A CA 1
ATOM 1571 C C . GLY A 1 189 ? -8.891 6.757 19.470 1.00 96.44 189 GLY A C 1
ATOM 1572 O O . GLY A 1 189 ? -9.460 7.547 20.214 1.00 96.44 189 GLY A O 1
ATOM 1573 N N . ARG A 1 190 ? -7.951 7.162 18.608 1.00 97.75 190 ARG A N 1
ATOM 1574 C CA . ARG A 1 190 ? -7.482 8.547 18.449 1.00 97.75 190 ARG A CA 1
ATOM 1575 C C . ARG A 1 190 ? -8.182 9.200 17.255 1.00 97.75 190 ARG A C 1
ATOM 1577 O O . ARG A 1 190 ? -7.597 9.383 16.188 1.00 97.75 190 ARG A O 1
ATOM 1584 N N . ALA A 1 191 ? -9.481 9.460 17.413 1.00 97.00 191 ALA A N 1
ATOM 1585 C CA . ALA A 1 191 ? -10.354 9.908 16.323 1.00 97.00 191 ALA A CA 1
ATOM 1586 C C . ALA A 1 191 ? -9.952 11.280 15.749 1.00 97.00 191 ALA A C 1
ATOM 1588 O O . ALA A 1 191 ? -9.950 11.458 14.531 1.00 97.00 191 ALA A O 1
ATOM 1589 N N . ALA A 1 192 ? -9.551 12.229 16.600 1.00 97.94 192 ALA A N 1
ATOM 1590 C CA . ALA A 1 192 ? -9.110 13.551 16.155 1.00 97.94 192 ALA A CA 1
ATOM 1591 C C . ALA A 1 192 ? -7.835 13.466 15.295 1.00 97.94 192 ALA A C 1
ATOM 1593 O O . ALA A 1 192 ? -7.747 14.081 14.231 1.00 97.94 192 ALA A O 1
ATOM 1594 N N . GLU A 1 193 ? -6.864 12.651 15.710 1.00 98.44 193 GLU A N 1
ATOM 1595 C CA . GLU A 1 193 ? -5.615 12.424 14.983 1.00 98.44 193 GLU A CA 1
ATOM 1596 C C . GLU A 1 193 ? -5.837 11.653 13.676 1.00 98.44 193 GLU A C 1
ATOM 1598 O O . GLU A 1 193 ? -5.188 11.956 12.669 1.00 98.44 193 GLU A O 1
ATOM 1603 N N . MET A 1 194 ? -6.773 10.696 13.667 1.00 98.31 194 MET A N 1
ATOM 1604 C CA . MET A 1 194 ? -7.227 10.025 12.447 1.00 98.31 194 MET A CA 1
ATOM 1605 C C . MET A 1 194 ? -7.751 11.049 11.433 1.00 98.31 194 MET A C 1
ATOM 1607 O O . MET A 1 194 ? -7.262 11.096 10.303 1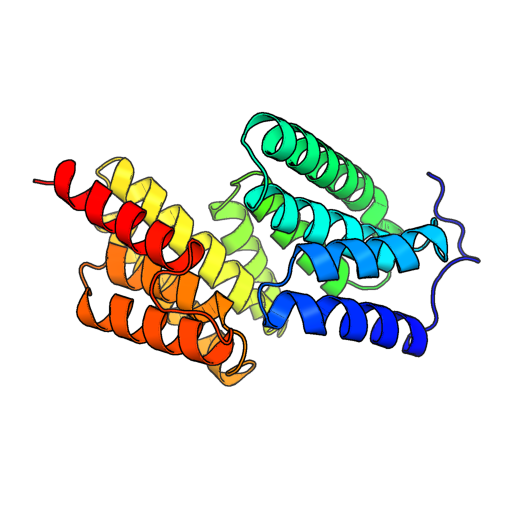.00 98.31 194 MET A O 1
ATOM 1611 N N . GLU A 1 195 ? -8.690 11.907 11.836 1.00 98.31 195 GLU A N 1
ATOM 1612 C CA . GLU A 1 195 ? -9.275 12.922 10.954 1.00 98.31 195 GLU A CA 1
ATOM 1613 C C . GLU A 1 195 ? -8.248 13.953 10.475 1.00 98.31 195 GLU A C 1
ATOM 1615 O O . GLU A 1 195 ? -8.242 14.322 9.297 1.00 98.31 195 GLU A O 1
ATOM 1620 N N . ALA A 1 196 ? -7.324 14.378 11.340 1.00 98.31 196 ALA A N 1
ATOM 1621 C CA . ALA A 1 196 ? -6.231 15.267 10.952 1.00 98.31 196 ALA A CA 1
ATOM 1622 C C . ALA A 1 196 ? -5.350 14.645 9.851 1.00 98.31 196 ALA A C 1
ATOM 1624 O O . ALA A 1 196 ? -5.010 15.316 8.869 1.00 98.31 196 ALA A O 1
ATOM 1625 N N . CYS A 1 197 ? -5.028 13.352 9.968 1.00 98.12 197 CYS A N 1
ATOM 1626 C CA . CYS A 1 197 ? -4.290 12.624 8.937 1.00 98.12 197 CYS A CA 1
ATOM 1627 C C . CYS A 1 197 ? -5.084 12.561 7.622 1.00 98.12 197 CYS A C 1
ATOM 1629 O O . CYS A 1 197 ? -4.541 12.899 6.571 1.00 98.12 197 CYS A O 1
ATOM 1631 N N . LEU A 1 198 ? -6.375 12.209 7.662 1.00 98.25 198 LEU A N 1
ATOM 1632 C CA . LEU A 1 198 ? -7.212 12.144 6.455 1.00 98.25 198 LEU A CA 1
ATOM 1633 C C . LEU A 1 198 ? -7.315 13.500 5.747 1.00 98.25 198 LEU A C 1
ATOM 1635 O O . LEU A 1 198 ? -7.160 13.562 4.529 1.00 98.25 198 LEU A O 1
ATOM 1639 N N . ARG A 1 199 ? -7.489 14.602 6.489 1.00 98.25 199 ARG A N 1
ATOM 1640 C CA . ARG A 1 199 ? -7.499 15.964 5.920 1.00 98.25 199 ARG A CA 1
ATOM 1641 C C . ARG A 1 199 ? -6.176 16.313 5.241 1.00 98.25 199 ARG A C 1
ATOM 1643 O O . ARG A 1 199 ? -6.177 16.870 4.142 1.00 98.25 199 ARG A O 1
ATOM 1650 N N . ARG A 1 200 ? -5.042 15.959 5.855 1.00 97.06 200 ARG A N 1
ATOM 1651 C CA . ARG A 1 200 ? -3.718 16.169 5.249 1.00 97.06 200 ARG A CA 1
ATOM 1652 C C . ARG A 1 200 ? -3.541 15.336 3.978 1.00 97.06 200 ARG A C 1
ATOM 1654 O O . ARG A 1 200 ? -3.080 15.877 2.974 1.00 97.06 200 ARG A O 1
ATOM 1661 N N . GLY A 1 201 ? -3.935 14.063 4.008 1.00 96.62 201 GLY A N 1
ATOM 1662 C CA . GLY A 1 201 ? -3.921 13.179 2.842 1.00 96.62 201 GLY A CA 1
ATOM 1663 C C . GLY A 1 201 ? -4.782 13.719 1.696 1.00 96.62 201 GLY A C 1
ATOM 1664 O O . GLY A 1 201 ? -4.304 13.819 0.570 1.00 96.62 201 GLY A O 1
ATOM 1665 N N . ALA A 1 202 ? -6.006 14.160 1.994 1.00 96.88 202 ALA A N 1
ATOM 1666 C CA . ALA A 1 202 ? -6.924 14.764 1.028 1.00 96.88 202 ALA A CA 1
ATOM 1667 C C . ALA A 1 202 ? -6.320 15.998 0.341 1.00 96.88 202 ALA A C 1
ATOM 1669 O O . ALA A 1 202 ? -6.317 16.081 -0.890 1.00 96.88 202 ALA A O 1
ATOM 1670 N N . LYS A 1 203 ? -5.721 16.907 1.126 1.00 96.75 203 LYS A N 1
ATOM 1671 C CA . LYS A 1 203 ? -5.028 18.094 0.605 1.00 96.75 203 LYS A CA 1
ATOM 1672 C C . LYS A 1 203 ? -3.885 17.722 -0.344 1.00 96.75 203 LYS A C 1
ATOM 1674 O O . LYS A 1 203 ? -3.791 18.298 -1.420 1.00 96.75 203 LYS A O 1
ATOM 1679 N N . LEU A 1 204 ? -3.031 16.769 0.036 1.00 94.62 204 LEU A N 1
ATOM 1680 C CA . LEU A 1 204 ? -1.888 16.349 -0.787 1.00 94.62 204 LEU A CA 1
ATOM 1681 C C . LEU A 1 204 ? -2.312 15.644 -2.080 1.00 94.62 204 LEU A C 1
ATOM 1683 O O . LEU A 1 204 ? -1.695 15.854 -3.120 1.00 94.62 204 LEU A O 1
ATOM 1687 N N . ALA A 1 205 ? -3.368 14.833 -2.024 1.00 93.62 205 ALA A N 1
ATOM 1688 C CA . ALA A 1 205 ? -3.891 14.129 -3.191 1.00 93.62 205 ALA A CA 1
ATOM 1689 C C . ALA A 1 205 ? -4.697 15.038 -4.139 1.00 93.62 205 ALA A C 1
ATOM 1691 O O . ALA A 1 205 ? -5.015 14.620 -5.253 1.00 93.62 205 ALA A O 1
ATOM 1692 N N . GLY A 1 206 ? -5.075 16.249 -3.703 1.00 95.19 206 GLY A N 1
ATOM 1693 C CA . GLY A 1 206 ? -6.014 17.106 -4.431 1.00 95.19 206 GLY A CA 1
ATOM 1694 C C . GLY A 1 206 ? -7.403 16.469 -4.547 1.00 95.19 206 GLY A C 1
ATOM 1695 O O . GLY A 1 206 ? -8.039 16.548 -5.597 1.00 95.19 206 GLY A O 1
ATOM 1696 N N . LYS A 1 207 ? -7.847 15.765 -3.499 1.00 95.44 207 LYS A N 1
ATOM 1697 C CA . LYS A 1 207 ? -9.121 15.030 -3.463 1.00 95.44 207 LYS A CA 1
ATOM 1698 C C . LYS A 1 207 ? -10.027 15.564 -2.349 1.00 95.44 207 LYS A C 1
ATOM 1700 O O . LYS A 1 207 ? -9.518 16.029 -1.330 1.00 95.44 207 LYS A O 1
ATOM 1705 N N . PRO A 1 208 ? -11.361 15.471 -2.496 1.00 96.56 208 PRO A N 1
ATOM 1706 C CA . PRO A 1 208 ? -12.277 15.816 -1.415 1.00 96.56 208 PRO A CA 1
ATOM 1707 C C . PRO A 1 208 ? -12.108 14.864 -0.224 1.00 96.56 208 PRO A C 1
ATOM 1709 O O . PRO A 1 208 ? -11.735 13.702 -0.382 1.00 96.56 208 PRO A O 1
ATOM 1712 N N . ILE A 1 209 ? -12.449 15.329 0.980 1.00 96.06 209 ILE A N 1
ATOM 1713 C CA . ILE A 1 209 ? -12.328 14.542 2.221 1.00 96.06 209 ILE A CA 1
ATOM 1714 C C . ILE A 1 209 ? -13.244 13.303 2.262 1.00 96.06 209 ILE A C 1
ATOM 1716 O O . ILE A 1 209 ? -12.986 12.361 3.014 1.00 96.06 209 ILE A O 1
ATOM 1720 N N . GLY A 1 210 ? -14.297 13.301 1.439 1.00 94.00 210 GLY A N 1
ATOM 1721 C CA . GLY A 1 210 ? -15.191 12.165 1.201 1.00 94.00 210 GLY A CA 1
ATOM 1722 C C . GLY A 1 210 ? -14.721 11.215 0.096 1.00 94.00 210 GLY A C 1
ATOM 1723 O O . GLY A 1 210 ? -15.459 10.305 -0.267 1.00 94.00 210 GLY A O 1
ATOM 1724 N N . TYR A 1 211 ? -13.524 11.411 -0.472 1.00 94.69 211 TYR A N 1
ATOM 1725 C CA . TYR A 1 211 ? -12.968 10.475 -1.448 1.00 94.69 211 TYR A CA 1
ATOM 1726 C C . TYR A 1 211 ? -12.888 9.063 -0.857 1.00 94.69 211 TYR A C 1
ATOM 1728 O O . TYR A 1 211 ? -12.580 8.883 0.324 1.00 94.69 211 TYR A O 1
ATOM 1736 N N . ARG A 1 212 ? -13.174 8.065 -1.699 1.00 94.50 212 ARG A N 1
ATOM 1737 C CA . ARG A 1 212 ? -13.465 6.687 -1.292 1.00 94.50 212 ARG A CA 1
ATOM 1738 C C . ARG A 1 212 ? -12.431 6.097 -0.330 1.00 94.50 212 ARG A C 1
ATOM 1740 O O . ARG A 1 212 ? -12.825 5.553 0.688 1.00 94.50 212 ARG A O 1
ATOM 1747 N N . GLU A 1 213 ? -11.134 6.256 -0.594 1.00 92.88 213 GLU A N 1
ATOM 1748 C CA . GLU A 1 213 ? -10.067 5.728 0.281 1.00 92.88 213 GLU A CA 1
ATOM 1749 C C . GLU A 1 213 ? -10.132 6.288 1.713 1.00 92.88 213 GLU A C 1
ATOM 1751 O O . GLU A 1 213 ? -9.865 5.576 2.678 1.00 92.88 213 GLU A O 1
ATOM 1756 N N . PHE A 1 214 ? -10.518 7.557 1.880 1.00 96.38 214 PHE A N 1
ATOM 1757 C CA . PHE A 1 214 ? -10.673 8.163 3.205 1.00 96.38 214 PHE A CA 1
ATOM 1758 C C . PHE A 1 214 ? -11.967 7.701 3.883 1.00 96.38 214 PHE A C 1
ATOM 1760 O O . PHE A 1 214 ? -11.983 7.481 5.094 1.00 96.38 214 PHE A O 1
ATOM 1767 N N . ALA A 1 215 ? -13.044 7.535 3.109 1.00 96.12 215 ALA A N 1
ATOM 1768 C CA . ALA A 1 215 ? -14.303 6.980 3.599 1.00 96.12 215 ALA A CA 1
ATOM 1769 C C . ALA A 1 215 ? -14.136 5.525 4.070 1.00 96.12 215 ALA A C 1
ATOM 1771 O O . ALA A 1 215 ? -14.587 5.190 5.160 1.00 96.12 215 ALA A O 1
ATOM 1772 N N . GLU A 1 216 ? -13.401 4.703 3.318 1.00 95.56 216 GLU A N 1
ATOM 1773 C CA . GLU A 1 216 ? -13.079 3.313 3.666 1.00 95.56 216 GLU A CA 1
ATOM 1774 C C . GLU A 1 216 ? -12.317 3.213 4.997 1.00 95.56 216 GLU A C 1
ATOM 1776 O O . GLU A 1 216 ? -12.572 2.303 5.785 1.00 95.56 216 GLU A O 1
ATOM 1781 N N . VAL A 1 217 ? -11.408 4.154 5.297 1.00 97.50 217 VAL A N 1
ATOM 1782 C CA . VAL A 1 217 ? -10.729 4.199 6.607 1.00 97.50 217 VAL A CA 1
ATOM 1783 C C . VAL A 1 217 ? -11.722 4.482 7.733 1.00 97.50 217 VAL A C 1
ATOM 1785 O O . VAL A 1 217 ? -11.699 3.779 8.746 1.00 97.50 217 VAL A O 1
ATOM 1788 N N . ARG A 1 218 ? -12.604 5.476 7.564 1.00 97.44 218 ARG A N 1
ATOM 1789 C CA . ARG A 1 218 ? -13.637 5.790 8.564 1.00 97.44 218 ARG A CA 1
ATOM 1790 C C . ARG A 1 218 ? -14.551 4.598 8.792 1.00 97.44 218 ARG A C 1
ATOM 1792 O O . ARG A 1 218 ? -14.724 4.187 9.930 1.00 97.44 218 ARG A O 1
ATOM 1799 N N . GLU A 1 219 ? -15.060 4.000 7.720 1.00 96.50 219 GLU A N 1
ATOM 1800 C CA . GLU A 1 219 ? -15.922 2.821 7.784 1.00 96.50 219 GLU A CA 1
ATOM 1801 C C . GLU A 1 219 ? -15.223 1.654 8.491 1.00 96.50 219 GLU A C 1
ATOM 1803 O O . GLU A 1 219 ? -15.785 1.051 9.409 1.00 96.50 219 GLU A O 1
ATOM 1808 N N . ALA A 1 220 ? -13.966 1.374 8.131 1.00 95.81 220 ALA A N 1
ATOM 1809 C CA . ALA A 1 220 ? -13.187 0.320 8.762 1.00 95.81 220 ALA A CA 1
ATOM 1810 C C . ALA A 1 220 ? -13.067 0.531 10.277 1.00 95.81 220 ALA A C 1
ATOM 1812 O O . ALA A 1 220 ? -13.251 -0.427 11.025 1.00 95.81 220 ALA A O 1
ATOM 1813 N N . VAL A 1 221 ? -12.810 1.757 10.737 1.00 96.44 221 VAL A N 1
ATOM 1814 C CA . VAL A 1 221 ? -12.668 2.082 12.165 1.00 96.44 221 VAL A CA 1
ATOM 1815 C C . VAL A 1 221 ? -14.023 2.117 12.881 1.00 96.44 221 VAL A C 1
ATOM 1817 O O . VAL A 1 221 ? -14.156 1.551 13.967 1.00 96.44 221 VAL A O 1
ATOM 1820 N N . SER A 1 222 ? -15.055 2.710 12.282 1.00 94.75 222 SER A N 1
ATOM 1821 C CA . SER A 1 222 ? -16.417 2.729 12.830 1.00 94.75 222 SER A CA 1
ATOM 1822 C C . SER A 1 222 ? -16.986 1.319 12.989 1.00 94.75 222 SER A C 1
ATOM 1824 O O . SER A 1 222 ? -17.643 1.040 13.989 1.00 94.75 222 SER A O 1
ATOM 1826 N N . SER A 1 223 ? -16.673 0.399 12.068 1.00 92.94 223 SER A N 1
ATOM 1827 C CA . SER A 1 223 ? -17.091 -1.006 12.172 1.00 92.94 223 SER A CA 1
ATOM 1828 C C . SER A 1 223 ? -16.536 -1.710 13.413 1.00 92.94 223 SER A C 1
ATOM 1830 O O . SER A 1 223 ? -17.182 -2.610 13.935 1.00 92.94 223 SER A O 1
ATOM 1832 N N . LEU A 1 224 ? -15.381 -1.277 13.936 1.00 91.69 224 LEU A N 1
ATOM 1833 C CA . LEU A 1 224 ? -14.801 -1.872 15.140 1.00 91.69 224 LEU A CA 1
ATOM 1834 C C . LEU A 1 224 ? -15.593 -1.529 16.407 1.00 91.69 224 LEU A C 1
ATOM 1836 O O . LEU A 1 224 ? -15.666 -2.346 17.319 1.00 91.69 224 LEU A O 1
ATOM 1840 N N . HIS A 1 225 ? -16.197 -0.340 16.459 1.00 76.50 225 HIS A N 1
ATOM 1841 C CA . HIS A 1 225 ? -16.974 0.119 17.615 1.00 76.50 225 HIS A CA 1
ATOM 1842 C C . HIS A 1 225 ? -18.301 -0.634 17.753 1.00 76.50 225 HIS A C 1
ATOM 1844 O O . HIS A 1 225 ? -18.840 -0.713 18.845 1.00 76.50 225 HIS A O 1
ATOM 1850 N N . ARG A 1 226 ? -18.793 -1.234 16.662 1.00 70.31 226 ARG A N 1
ATOM 1851 C CA . ARG A 1 226 ? -19.989 -2.091 16.661 1.00 70.31 226 ARG A CA 1
ATOM 1852 C C . ARG A 1 226 ? -19.724 -3.518 17.155 1.00 70.31 226 ARG A C 1
ATOM 1854 O O . ARG A 1 226 ? -20.668 -4.266 17.342 1.00 70.31 226 ARG A O 1
ATOM 1861 N N . VAL A 1 227 ? -18.453 -3.908 17.281 1.00 60.81 227 VAL A N 1
ATOM 1862 C CA . VAL A 1 227 ? -18.020 -5.273 17.646 1.00 60.81 227 VAL A CA 1
ATOM 1863 C C . VAL A 1 227 ? -17.277 -5.285 18.992 1.00 60.81 227 VAL A C 1
ATOM 1865 O O . VAL A 1 227 ? -17.031 -6.343 19.559 1.00 60.81 227 VAL A O 1
ATOM 1868 N N . GLY A 1 228 ? -16.871 -4.113 19.490 1.00 54.66 228 GLY A N 1
ATOM 1869 C CA . GLY A 1 228 ? -16.032 -3.945 20.680 1.00 54.66 228 GLY A CA 1
ATOM 1870 C C . GLY A 1 228 ? -16.714 -3.288 21.879 1.00 54.66 228 GLY A C 1
ATOM 1871 O O . GLY A 1 228 ? -15.993 -2.862 22.781 1.00 54.66 228 GLY A O 1
ATOM 1872 N N . LEU A 1 229 ? -18.044 -3.187 21.866 1.00 43.50 229 LEU A N 1
ATOM 1873 C CA . LEU A 1 229 ? -18.895 -2.805 22.993 1.00 43.50 229 LEU A CA 1
ATOM 1874 C C . LEU A 1 229 ? -20.063 -3.785 23.062 1.00 43.50 229 LEU A C 1
ATOM 1876 O O . LEU A 1 229 ? -20.711 -3.958 22.005 1.00 43.50 229 LEU A O 1
#

Solvent-accessible surface area (backbone atoms only — not comparable to full-atom values): 11415 Å² total; per-residue (Å²): 138,73,74,52,86,90,45,63,72,54,71,71,52,50,51,48,54,49,51,59,28,46,64,23,51,55,46,73,32,34,66,59,19,33,54,48,27,49,55,49,29,71,76,35,72,40,17,67,67,42,50,46,52,32,24,49,35,37,35,60,34,15,74,77,42,60,71,74,59,16,53,54,35,35,53,48,17,49,50,50,42,52,58,48,63,78,44,47,90,79,51,94,46,68,68,58,55,50,50,49,50,39,48,47,22,59,80,69,66,36,26,69,58,18,21,51,51,9,53,56,34,39,75,71,70,36,65,66,11,24,49,31,23,14,50,13,22,15,56,42,14,50,55,30,40,73,69,70,39,48,75,60,10,35,53,30,10,52,52,8,44,56,23,36,63,59,29,37,78,78,49,74,75,51,24,66,59,25,50,40,38,15,42,10,30,33,64,60,71,35,58,70,60,15,50,54,25,36,50,53,18,19,62,55,29,74,45,62,72,75,39,63,76,50,42,51,42,49,50,59,44,57,56,42,62,73,74,72,108